Protein AF-A0AAV0BBJ4-F1 (afdb_monomer_lite)

Structure (mmCIF, N/CA/C/O backbone):
data_AF-A0AAV0BBJ4-F1
#
_entry.id   AF-A0AAV0BBJ4-F1
#
loop_
_atom_site.group_PDB
_atom_site.id
_atom_site.type_symbol
_atom_site.label_atom_id
_atom_site.label_alt_id
_atom_site.label_comp_id
_atom_site.label_asym_id
_atom_site.label_entity_id
_atom_site.label_seq_id
_atom_site.pdbx_PDB_ins_code
_atom_site.Cartn_x
_atom_site.Cartn_y
_atom_site.Cartn_z
_atom_site.occupancy
_atom_site.B_iso_or_equiv
_atom_site.auth_seq_id
_atom_site.auth_comp_id
_atom_site.auth_asym_id
_atom_site.auth_atom_id
_atom_site.pdbx_PDB_model_num
ATOM 1 N N . MET A 1 1 ? -13.748 -13.915 21.559 1.00 58.22 1 MET A N 1
ATOM 2 C CA . MET A 1 1 ? -13.669 -14.132 20.096 1.00 58.22 1 MET A CA 1
ATOM 3 C C . MET A 1 1 ? -12.882 -13.024 19.390 1.00 58.22 1 MET A C 1
ATOM 5 O O . MET A 1 1 ? -11.858 -13.339 18.807 1.00 58.22 1 MET A O 1
ATOM 9 N N . LEU A 1 2 ? -13.255 -11.740 19.508 1.00 66.06 2 LEU A N 1
ATOM 10 C CA . LEU A 1 2 ? -12.544 -10.621 18.847 1.00 66.06 2 LEU A CA 1
ATOM 11 C C . LEU A 1 2 ? -11.055 -10.482 19.233 1.00 66.06 2 LEU A C 1
ATOM 13 O O . LEU A 1 2 ? -10.225 -10.215 18.375 1.00 66.06 2 LEU A O 1
ATOM 17 N N . MET A 1 3 ? -10.696 -10.745 20.494 1.00 72.69 3 MET A N 1
ATOM 18 C CA . MET A 1 3 ? -9.295 -10.737 20.951 1.00 72.69 3 MET A CA 1
ATOM 19 C C . MET A 1 3 ? -8.444 -11.865 20.338 1.00 72.69 3 MET A C 1
ATOM 21 O O . MET A 1 3 ? -7.264 -11.678 20.062 1.00 72.69 3 MET A O 1
ATOM 25 N N . ALA A 1 4 ? -9.046 -13.030 20.083 1.00 69.38 4 ALA A N 1
ATOM 26 C CA . ALA A 1 4 ? -8.366 -14.121 19.385 1.00 69.38 4 ALA A CA 1
ATOM 27 C C . ALA A 1 4 ? -8.152 -13.770 17.904 1.00 69.38 4 ALA A C 1
ATOM 29 O O . ALA A 1 4 ? -7.104 -14.070 17.345 1.00 69.38 4 ALA A O 1
ATOM 30 N N . ILE A 1 5 ? -9.110 -13.062 17.293 1.00 71.94 5 ILE A N 1
ATOM 31 C CA . ILE A 1 5 ? -8.998 -12.558 15.918 1.00 71.94 5 ILE A CA 1
ATOM 32 C C . ILE A 1 5 ? -7.850 -11.544 15.805 1.00 71.94 5 ILE A C 1
ATOM 34 O O . ILE A 1 5 ? -7.037 -11.663 14.896 1.00 71.94 5 ILE A O 1
ATOM 38 N N . SER A 1 6 ? -7.710 -10.595 16.740 1.00 73.44 6 SER A N 1
ATOM 39 C CA . SER A 1 6 ? -6.591 -9.637 16.704 1.00 73.44 6 SER A CA 1
ATOM 40 C C . SER A 1 6 ? -5.228 -10.307 16.902 1.00 73.44 6 SER A C 1
ATOM 42 O O . SER A 1 6 ? -4.265 -9.944 16.231 1.00 73.44 6 SER A O 1
ATOM 44 N N . GLN A 1 7 ? -5.139 -11.309 17.784 1.00 78.00 7 GLN A N 1
ATOM 45 C CA . GLN A 1 7 ? -3.912 -12.093 17.974 1.00 78.00 7 GLN A CA 1
ATOM 46 C C . GLN A 1 7 ? -3.559 -12.917 16.731 1.00 78.00 7 GLN A C 1
ATOM 48 O O . GLN A 1 7 ? -2.397 -12.956 16.331 1.00 78.00 7 GLN A O 1
ATOM 53 N N . PHE A 1 8 ? -4.556 -13.526 16.086 1.00 78.00 8 PHE A N 1
ATOM 54 C CA . PHE A 1 8 ? -4.375 -14.257 14.834 1.00 78.00 8 PHE A CA 1
ATOM 55 C C . PHE A 1 8 ? -3.877 -13.345 13.704 1.00 78.00 8 PHE A C 1
ATOM 57 O O . PHE A 1 8 ? -2.917 -13.688 13.014 1.00 78.00 8 PHE A O 1
ATOM 64 N N . LEU A 1 9 ? -4.480 -12.162 13.547 1.00 77.12 9 LEU A N 1
ATOM 65 C CA . LEU A 1 9 ? -4.071 -11.172 12.546 1.00 77.12 9 LEU A CA 1
ATOM 66 C C . LEU A 1 9 ? -2.628 -10.697 12.780 1.00 77.12 9 LEU A C 1
ATOM 68 O O . LEU A 1 9 ? -1.826 -10.697 11.848 1.00 77.12 9 LEU A O 1
ATOM 72 N N . GLY A 1 10 ? -2.263 -10.381 14.027 1.00 74.88 10 GLY A N 1
ATOM 73 C CA . GLY A 1 10 ? -0.892 -9.986 14.374 1.00 74.88 10 GLY A CA 1
ATOM 74 C C . GLY A 1 10 ? 0.138 -11.105 14.162 1.00 74.88 10 GLY A C 1
ATOM 75 O O . GLY A 1 10 ? 1.232 -10.864 13.648 1.00 74.88 10 GLY A O 1
ATOM 76 N N . SER A 1 11 ? -0.216 -12.352 14.488 1.00 79.06 11 SER A N 1
ATOM 77 C CA . SER A 1 11 ? 0.644 -13.514 14.230 1.00 79.06 11 SER A CA 1
ATOM 78 C C . SER A 1 11 ? 0.850 -13.743 12.730 1.00 79.06 11 SER A C 1
ATOM 80 O O . SER A 1 11 ? 1.977 -13.965 12.286 1.00 79.06 11 SER A O 1
ATOM 82 N N . THR A 1 12 ? -0.217 -13.603 11.943 1.00 78.31 12 THR A N 1
ATOM 83 C CA . THR A 1 12 ? -0.177 -13.720 10.481 1.00 78.31 12 THR A CA 1
ATOM 84 C C . THR A 1 12 ? 0.704 -12.632 9.857 1.00 78.31 12 THR A C 1
ATOM 86 O O . THR A 1 12 ? 1.541 -12.947 9.014 1.00 78.31 12 THR A O 1
ATOM 89 N N . SER A 1 13 ? 0.600 -11.379 10.323 1.00 77.56 13 SER A N 1
ATOM 90 C CA . SER A 1 13 ? 1.506 -10.287 9.920 1.00 77.56 13 SER A CA 1
ATOM 91 C C . SER A 1 13 ? 2.980 -10.655 10.155 1.00 77.56 13 SER A C 1
ATOM 93 O O . SER A 1 13 ? 3.812 -10.588 9.248 1.00 77.56 13 SER A O 1
ATOM 95 N N . THR A 1 14 ? 3.290 -11.154 11.355 1.00 79.44 14 THR A N 1
ATOM 96 C CA . THR A 1 14 ? 4.657 -11.534 11.744 1.00 79.44 14 THR A CA 1
ATOM 97 C C . THR A 1 14 ? 5.218 -12.657 10.860 1.00 79.44 14 THR A C 1
ATOM 99 O O . THR A 1 14 ? 6.387 -12.623 10.473 1.00 79.44 14 THR A O 1
ATOM 102 N N . LEU A 1 15 ? 4.387 -13.639 10.492 1.00 80.62 15 LEU A N 1
ATOM 103 C CA . LEU A 1 15 ? 4.768 -14.715 9.570 1.00 80.62 15 LEU A CA 1
ATOM 104 C C . LEU A 1 15 ? 5.112 -14.178 8.173 1.00 80.62 15 LEU A C 1
ATOM 106 O O . LEU A 1 15 ? 6.138 -14.567 7.609 1.00 80.62 15 LEU A O 1
ATOM 110 N N . PHE A 1 16 ? 4.308 -13.254 7.634 1.00 78.38 16 PHE A N 1
ATOM 111 C CA . PHE A 1 16 ? 4.596 -12.610 6.347 1.00 78.38 16 PHE A CA 1
ATOM 112 C C . PHE A 1 16 ? 5.896 -11.805 6.380 1.00 78.38 16 PHE A C 1
ATOM 114 O O . PHE A 1 16 ? 6.693 -11.888 5.441 1.00 78.38 16 PHE A O 1
ATOM 121 N N . TYR A 1 17 ? 6.150 -11.082 7.471 1.00 76.88 17 TYR A N 1
ATOM 122 C CA . TYR A 1 17 ? 7.395 -10.344 7.665 1.00 76.88 17 TYR A CA 1
ATOM 123 C C . TYR A 1 17 ? 8.626 -11.263 7.632 1.00 76.88 17 TYR A C 1
ATOM 125 O O . TYR A 1 17 ? 9.578 -11.005 6.890 1.00 76.88 17 TYR A O 1
ATOM 133 N N . ILE A 1 18 ? 8.599 -12.367 8.388 1.00 80.1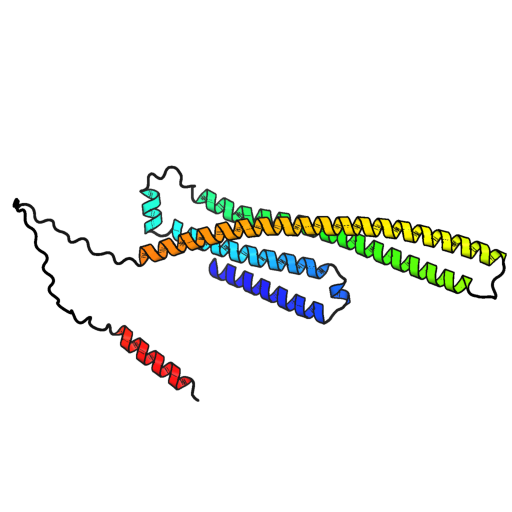9 18 ILE A N 1
ATOM 134 C CA . ILE A 1 18 ? 9.706 -13.335 8.436 1.00 80.19 18 ILE A CA 1
ATOM 135 C C . ILE A 1 18 ? 9.941 -13.953 7.055 1.00 80.19 18 ILE A C 1
ATOM 137 O O . ILE A 1 18 ? 11.084 -14.027 6.596 1.00 80.19 18 ILE A O 1
ATOM 141 N N . TRP A 1 19 ? 8.868 -14.352 6.370 1.00 80.12 19 TRP A N 1
ATOM 142 C CA . TRP A 1 19 ? 8.950 -14.943 5.036 1.00 80.12 19 TRP A CA 1
ATOM 143 C C . TRP A 1 19 ? 9.570 -13.975 4.016 1.00 80.12 19 TRP A C 1
ATOM 145 O O . TRP A 1 19 ? 10.460 -14.356 3.253 1.00 80.12 19 TRP A O 1
ATOM 155 N N . MET A 1 20 ? 9.180 -12.696 4.047 1.00 76.94 20 MET A N 1
ATOM 156 C CA . MET A 1 20 ? 9.792 -11.668 3.203 1.00 76.94 20 MET A CA 1
ATOM 157 C C . MET A 1 20 ? 11.270 -11.448 3.511 1.00 76.94 20 MET A C 1
ATOM 159 O O . MET A 1 20 ? 12.074 -11.338 2.585 1.00 76.94 20 MET A O 1
ATOM 163 N N . LEU A 1 21 ? 11.640 -11.369 4.792 1.00 77.94 21 LEU A N 1
ATOM 164 C CA . LEU A 1 21 ? 13.026 -11.147 5.196 1.00 77.94 21 LEU A CA 1
ATOM 165 C C . LEU A 1 21 ? 13.926 -12.303 4.741 1.00 77.94 21 LEU A C 1
ATOM 167 O O . LEU A 1 21 ? 15.050 -12.070 4.293 1.00 77.94 21 LEU A O 1
ATOM 171 N N . HIS A 1 22 ? 13.417 -13.534 4.821 1.00 79.69 22 HIS A N 1
ATOM 172 C CA . HIS A 1 22 ? 14.112 -14.726 4.354 1.00 79.69 22 HIS A CA 1
ATOM 173 C C . HIS A 1 22 ? 14.332 -14.693 2.834 1.00 79.69 22 HIS A C 1
ATOM 175 O O . HIS A 1 22 ? 15.476 -14.754 2.388 1.00 79.69 22 HIS A O 1
ATOM 181 N N . ASN A 1 23 ? 13.271 -14.487 2.047 1.00 72.81 23 ASN A N 1
ATOM 182 C CA . ASN A 1 23 ? 13.359 -14.480 0.580 1.00 72.81 23 ASN A CA 1
ATOM 183 C C . ASN A 1 23 ? 14.127 -13.281 0.015 1.00 72.81 23 ASN A C 1
ATOM 185 O O . ASN A 1 23 ? 14.823 -13.396 -0.988 1.00 72.81 23 ASN A O 1
ATOM 189 N N . SER A 1 24 ? 14.061 -12.128 0.683 1.00 69.44 24 SER A N 1
ATOM 190 C CA . SER A 1 24 ? 14.881 -10.968 0.329 1.00 69.44 24 SER A CA 1
ATOM 191 C C . SER A 1 24 ? 16.375 -11.253 0.507 1.00 69.44 24 SER A C 1
ATOM 193 O O . SER A 1 24 ? 17.204 -10.690 -0.204 1.00 69.44 24 SER A O 1
ATOM 195 N N . ARG A 1 25 ? 16.771 -12.118 1.445 1.00 66.06 25 ARG A N 1
ATOM 196 C CA . ARG A 1 25 ? 18.186 -12.459 1.658 1.00 66.06 25 ARG A CA 1
ATOM 197 C C . ARG A 1 25 ? 18.705 -13.520 0.691 1.00 66.06 25 ARG A C 1
ATOM 199 O O . ARG A 1 25 ? 19.886 -13.462 0.368 1.00 66.06 25 ARG A O 1
ATOM 206 N N . SER A 1 26 ? 17.862 -14.450 0.252 1.00 64.38 26 SER A N 1
ATOM 207 C CA . SER A 1 26 ? 18.281 -15.600 -0.556 1.00 64.38 26 SER A CA 1
ATOM 208 C C . SER A 1 26 ? 18.258 -15.362 -2.068 1.00 64.38 26 SER A C 1
ATOM 210 O O . SER A 1 26 ? 19.026 -16.013 -2.769 1.00 64.38 26 SER A O 1
ATOM 212 N N . ASP A 1 27 ? 17.429 -14.443 -2.576 1.00 65.25 27 ASP A N 1
ATOM 213 C CA . ASP A 1 27 ? 17.178 -14.326 -4.017 1.00 65.25 27 ASP A CA 1
ATOM 214 C C . ASP A 1 27 ? 17.254 -12.867 -4.525 1.00 65.25 27 ASP A C 1
ATOM 216 O O . ASP A 1 27 ? 16.473 -11.986 -4.145 1.00 65.25 27 ASP A O 1
ATOM 220 N N . THR A 1 28 ? 18.220 -12.594 -5.408 1.00 58.75 28 THR A N 1
ATOM 221 C CA . THR A 1 28 ? 18.400 -11.297 -6.083 1.00 58.75 28 THR A CA 1
ATOM 222 C C . THR A 1 28 ? 17.297 -11.013 -7.102 1.00 58.75 28 THR A C 1
ATOM 224 O O . THR A 1 28 ? 16.928 -9.853 -7.297 1.00 58.75 28 THR A O 1
ATOM 227 N N . GLU A 1 29 ? 16.705 -12.048 -7.698 1.00 58.12 29 GLU A N 1
ATOM 228 C CA . GLU A 1 29 ? 15.568 -11.937 -8.609 1.00 58.12 29 GLU A CA 1
ATOM 229 C C . GLU A 1 29 ? 14.280 -11.572 -7.850 1.00 58.12 29 GLU A C 1
ATOM 231 O O . GLU A 1 29 ? 13.447 -10.808 -8.349 1.00 58.12 29 GLU A O 1
ATOM 236 N N . TYR A 1 30 ? 14.133 -12.058 -6.612 1.00 59.53 30 TYR A N 1
ATOM 237 C CA . TYR A 1 30 ? 13.019 -11.712 -5.725 1.00 59.53 30 TYR A CA 1
ATOM 238 C C . TYR A 1 30 ? 13.029 -10.228 -5.326 1.00 59.53 30 TYR A C 1
ATOM 240 O O . TYR A 1 30 ? 11.966 -9.609 -5.261 1.00 59.53 30 TYR A O 1
ATOM 248 N N . ARG A 1 31 ? 14.215 -9.629 -5.128 1.00 58.72 31 ARG A N 1
ATOM 249 C CA . ARG A 1 31 ? 14.363 -8.179 -4.875 1.00 58.72 31 ARG A CA 1
ATOM 250 C C . ARG A 1 31 ? 14.001 -7.317 -6.078 1.00 58.72 31 ARG A C 1
ATOM 252 O O . ARG A 1 31 ? 13.505 -6.209 -5.899 1.00 58.72 31 ARG A O 1
ATOM 259 N N . ALA A 1 32 ? 14.281 -7.807 -7.284 1.00 54.81 32 ALA A N 1
ATOM 260 C CA . ALA A 1 32 ? 14.030 -7.075 -8.521 1.00 54.81 32 ALA A CA 1
ATOM 261 C C . ALA A 1 32 ? 12.553 -7.130 -8.957 1.00 54.81 32 ALA A C 1
ATOM 263 O O . ALA A 1 32 ? 12.077 -6.238 -9.659 1.00 54.81 32 ALA A O 1
ATOM 264 N N . LYS A 1 33 ? 11.811 -8.166 -8.547 1.00 61.97 33 LYS A N 1
ATOM 265 C CA . LYS A 1 33 ? 10.391 -8.339 -8.889 1.00 61.97 33 LYS A CA 1
ATOM 266 C C . LYS A 1 33 ? 9.501 -7.535 -7.935 1.00 61.97 33 LYS A C 1
ATOM 268 O O . LYS A 1 33 ? 9.798 -7.378 -6.763 1.00 61.97 33 LYS A O 1
ATOM 273 N N . SER A 1 34 ? 8.343 -7.084 -8.414 1.00 61.00 34 SER A N 1
ATOM 274 C CA . SER A 1 34 ? 7.357 -6.279 -7.664 1.00 61.00 34 SER A CA 1
ATOM 275 C C . SER A 1 34 ? 6.605 -7.029 -6.544 1.00 61.00 34 SER A C 1
ATOM 277 O O . SER A 1 34 ? 5.758 -6.451 -5.861 1.00 61.00 34 SER A O 1
ATOM 279 N N . LYS A 1 35 ? 6.923 -8.311 -6.326 1.00 68.19 35 LYS A N 1
ATOM 280 C CA . LYS A 1 35 ? 6.292 -9.199 -5.336 1.00 68.19 35 LYS A CA 1
ATOM 281 C C . LYS A 1 35 ? 6.422 -8.730 -3.873 1.00 68.19 35 LYS A C 1
ATOM 283 O O . LYS A 1 35 ? 5.420 -8.825 -3.170 1.00 68.19 35 LYS A O 1
ATOM 288 N N . PRO A 1 36 ? 7.561 -8.182 -3.393 1.00 72.06 36 PRO A N 1
ATOM 289 C CA . PRO A 1 36 ? 7.713 -7.756 -1.999 1.00 72.06 36 PRO A CA 1
ATOM 290 C C . PRO A 1 36 ? 6.710 -6.671 -1.600 1.00 72.06 36 PRO A C 1
ATOM 292 O O . PRO A 1 36 ? 6.196 -6.684 -0.489 1.00 72.06 36 PRO A O 1
ATOM 295 N N . ILE A 1 37 ? 6.380 -5.761 -2.523 1.00 75.62 37 ILE A N 1
ATOM 296 C CA . ILE A 1 37 ? 5.469 -4.637 -2.262 1.00 75.62 37 ILE A CA 1
ATOM 297 C C . ILE A 1 37 ? 4.062 -5.144 -1.909 1.00 75.62 37 ILE A C 1
ATOM 299 O O . ILE A 1 37 ? 3.419 -4.594 -1.020 1.00 75.62 37 ILE A O 1
ATOM 303 N N . MET A 1 38 ? 3.603 -6.219 -2.557 1.00 78.06 38 MET A N 1
ATOM 304 C CA . MET A 1 38 ? 2.300 -6.825 -2.269 1.00 78.06 38 MET A CA 1
ATOM 305 C C . MET A 1 38 ? 2.245 -7.423 -0.858 1.00 78.06 38 MET A C 1
ATOM 307 O O . MET A 1 38 ? 1.263 -7.236 -0.148 1.00 78.06 38 MET A O 1
ATOM 311 N N . PHE A 1 39 ? 3.305 -8.112 -0.435 1.00 78.94 39 PHE A N 1
ATOM 312 C CA . PHE A 1 39 ? 3.368 -8.699 0.903 1.00 78.94 39 PHE A CA 1
ATOM 313 C C . PHE A 1 39 ? 3.491 -7.640 2.002 1.00 78.94 39 PHE A C 1
ATOM 315 O O . PHE A 1 39 ? 2.894 -7.807 3.060 1.00 78.94 39 PHE A O 1
ATOM 322 N N . ILE A 1 40 ? 4.203 -6.536 1.746 1.00 80.81 40 ILE A N 1
ATOM 323 C CA . ILE A 1 40 ? 4.257 -5.393 2.671 1.00 80.81 40 ILE A CA 1
ATOM 324 C C . ILE A 1 40 ? 2.863 -4.775 2.848 1.00 80.81 40 ILE A C 1
ATOM 326 O O . ILE A 1 40 ? 2.454 -4.543 3.981 1.00 80.81 40 ILE A O 1
ATOM 330 N N . SER A 1 41 ? 2.117 -4.548 1.761 1.00 81.69 41 SER A N 1
ATOM 331 C CA . SER A 1 41 ? 0.746 -4.007 1.842 1.00 81.69 41 SER A CA 1
ATOM 332 C C . SER A 1 41 ? -0.182 -4.941 2.634 1.00 81.69 41 SER A C 1
ATOM 334 O O . SER A 1 41 ? -0.816 -4.493 3.586 1.00 81.69 41 SER A O 1
ATOM 336 N N . LEU A 1 42 ? -0.149 -6.253 2.365 1.00 82.25 42 LEU A N 1
ATOM 337 C CA . LEU A 1 42 ? -0.923 -7.240 3.132 1.00 82.25 42 LEU A CA 1
ATOM 338 C C . LEU A 1 42 ? -0.569 -7.251 4.625 1.00 82.25 42 LEU A C 1
ATOM 340 O O . LEU A 1 42 ? -1.451 -7.366 5.474 1.00 82.25 42 LEU A O 1
ATOM 344 N N . MET A 1 43 ? 0.718 -7.136 4.957 1.00 84.69 43 MET A N 1
ATOM 345 C CA . MET A 1 43 ? 1.184 -7.051 6.342 1.00 84.69 43 MET A CA 1
ATOM 346 C C . MET A 1 43 ? 0.579 -5.827 7.048 1.00 84.69 43 MET A C 1
ATOM 348 O O . MET A 1 43 ? 0.014 -5.957 8.136 1.00 84.69 43 MET A O 1
ATOM 352 N N . CYS A 1 44 ? 0.631 -4.658 6.400 1.00 83.69 44 CYS A N 1
ATOM 353 C CA . CYS A 1 44 ? 0.041 -3.425 6.919 1.00 83.69 44 CYS A CA 1
ATOM 354 C C . CYS A 1 44 ? -1.482 -3.531 7.092 1.00 83.69 44 CYS A C 1
ATOM 356 O O . CYS A 1 44 ? -2.000 -3.094 8.120 1.00 83.69 44 CYS A O 1
ATOM 358 N N . ASP A 1 45 ? -2.191 -4.151 6.145 1.00 85.44 45 ASP A N 1
ATOM 359 C CA . ASP A 1 45 ? -3.636 -4.389 6.241 1.00 85.44 45 ASP A CA 1
ATOM 360 C C . ASP A 1 45 ? -3.999 -5.259 7.450 1.00 85.44 45 ASP A C 1
ATOM 362 O O . ASP A 1 45 ? -4.940 -4.949 8.187 1.00 85.44 45 ASP A O 1
ATOM 366 N N . PHE A 1 46 ? -3.244 -6.336 7.695 1.00 84.88 46 PHE A N 1
ATOM 367 C CA . PHE A 1 46 ? -3.487 -7.212 8.842 1.00 84.88 46 PHE A CA 1
ATOM 368 C C . PHE A 1 46 ? -3.230 -6.515 10.178 1.00 84.88 46 PHE A C 1
ATOM 370 O O . PHE A 1 46 ? -4.024 -6.672 11.109 1.00 84.88 46 PHE A O 1
ATOM 377 N N . GLU A 1 47 ? -2.162 -5.724 10.283 1.00 84.19 47 GLU A N 1
ATOM 378 C CA . GLU A 1 47 ? -1.884 -4.935 11.487 1.00 84.19 47 GLU A CA 1
ATOM 379 C C . GLU A 1 47 ? -2.959 -3.879 11.728 1.00 84.19 47 GLU A C 1
ATOM 381 O O . GLU A 1 47 ? -3.493 -3.775 12.835 1.00 84.19 47 GLU A O 1
ATOM 386 N N . PHE A 1 48 ? -3.344 -3.147 10.683 1.00 87.06 48 PHE A N 1
ATOM 387 C CA . PHE A 1 48 ? -4.437 -2.183 10.735 1.00 87.06 48 PHE A CA 1
ATOM 388 C C . PHE A 1 48 ? -5.741 -2.832 11.221 1.00 87.06 48 PHE A C 1
ATOM 390 O O . PHE A 1 48 ? -6.363 -2.332 12.164 1.00 87.06 48 PHE A O 1
ATOM 397 N N . LEU A 1 49 ? -6.127 -3.979 10.652 1.00 86.62 49 LEU A N 1
ATOM 398 C CA . LEU A 1 49 ? -7.308 -4.729 11.080 1.00 86.62 49 LEU A CA 1
ATOM 399 C C . LEU A 1 49 ? -7.209 -5.175 12.542 1.00 86.62 49 LEU A C 1
ATOM 401 O O . LEU A 1 49 ? -8.197 -5.083 13.272 1.00 86.62 49 LEU A O 1
ATOM 405 N N . ALA A 1 50 ? -6.035 -5.622 12.998 1.00 84.81 50 ALA A N 1
ATOM 406 C CA . ALA A 1 50 ? -5.833 -6.016 14.388 1.00 84.81 50 ALA A CA 1
ATOM 407 C C . ALA A 1 50 ? -6.079 -4.837 15.347 1.00 84.81 50 ALA A C 1
ATOM 409 O O . ALA A 1 50 ? -6.833 -4.981 16.316 1.00 84.81 50 ALA A O 1
ATOM 410 N N . TYR A 1 51 ? -5.511 -3.660 15.057 1.00 84.56 51 TYR A N 1
ATOM 411 C CA . TYR A 1 51 ? -5.741 -2.445 15.847 1.00 84.56 51 TYR A CA 1
ATOM 412 C C . TYR A 1 51 ? -7.203 -2.004 15.821 1.00 84.56 51 TYR A C 1
ATOM 414 O O . TYR A 1 51 ? -7.768 -1.655 16.862 1.00 84.56 51 TYR A O 1
ATOM 422 N N . TRP A 1 52 ? -7.838 -2.073 14.654 1.00 88.69 52 TRP A N 1
ATOM 423 C CA . TRP A 1 52 ? -9.230 -1.682 14.484 1.00 88.69 52 TRP A CA 1
ATOM 424 C C . TRP A 1 52 ? -10.195 -2.592 15.260 1.00 88.69 52 TRP A C 1
ATOM 426 O O . TRP A 1 52 ? -11.085 -2.109 15.964 1.00 88.69 52 TRP A O 1
ATOM 436 N N . VAL A 1 53 ? -9.978 -3.912 15.219 1.00 86.12 53 VAL A N 1
ATOM 437 C CA . VAL A 1 53 ? -10.749 -4.899 15.997 1.00 86.12 53 VAL A CA 1
ATOM 438 C C . VAL A 1 53 ? -10.572 -4.682 17.503 1.00 86.12 53 VAL A C 1
ATOM 440 O O . VAL A 1 53 ? -11.547 -4.763 18.255 1.00 86.12 53 VAL A O 1
ATOM 443 N N . MET A 1 54 ? -9.357 -4.363 17.965 1.00 83.88 54 MET A N 1
ATOM 444 C CA . MET A 1 54 ? -9.106 -4.050 19.378 1.00 83.88 54 MET A CA 1
ATOM 445 C C . MET A 1 54 ? -9.797 -2.754 19.827 1.00 83.88 54 MET A C 1
ATOM 447 O O . MET A 1 54 ? -10.386 -2.724 20.915 1.00 83.88 54 MET A O 1
ATOM 451 N N . ALA A 1 55 ? -9.771 -1.704 18.996 1.00 86.44 55 ALA A N 1
ATOM 452 C CA . ALA A 1 55 ? -10.507 -0.465 19.250 1.00 86.44 55 ALA A CA 1
ATOM 453 C C . ALA A 1 55 ? -12.007 -0.751 19.387 1.00 86.44 55 ALA A C 1
ATOM 455 O O . ALA A 1 55 ? -12.631 -0.370 20.382 1.00 86.44 55 ALA A O 1
ATOM 456 N N . TRP A 1 56 ? -12.562 -1.505 18.434 1.00 85.75 56 TRP A N 1
ATOM 457 C CA . TRP A 1 56 ? -13.971 -1.874 18.438 1.00 85.75 56 TRP A CA 1
ATOM 458 C C . TRP A 1 56 ? -14.367 -2.639 19.698 1.00 85.75 56 TRP A C 1
ATOM 460 O O . TRP A 1 56 ? -15.331 -2.280 20.367 1.00 85.75 56 TRP A O 1
ATOM 470 N N . ASN A 1 57 ? -13.590 -3.659 20.068 1.00 83.62 57 ASN A N 1
ATOM 471 C CA . ASN A 1 57 ? -13.866 -4.475 21.245 1.00 83.62 57 ASN A CA 1
ATOM 472 C C . ASN A 1 57 ? -13.858 -3.646 22.544 1.00 83.62 57 ASN A C 1
ATOM 474 O O . ASN A 1 57 ? -14.710 -3.835 23.415 1.00 83.62 57 ASN A O 1
ATOM 478 N N . SER A 1 58 ? -12.928 -2.694 22.658 1.00 83.69 58 SER A N 1
ATOM 479 C CA . SER A 1 58 ? -12.829 -1.788 23.811 1.00 83.69 58 SER A CA 1
ATOM 480 C C . SER A 1 58 ? -14.068 -0.892 23.932 1.00 83.69 58 SER A C 1
ATOM 482 O O . SER A 1 58 ? -14.634 -0.741 25.018 1.00 83.69 58 SER A O 1
ATOM 484 N N . LEU A 1 59 ? -14.537 -0.346 22.805 1.00 82.19 59 LEU A N 1
ATOM 485 C CA . LEU A 1 59 ? -15.737 0.487 22.755 1.00 82.19 59 LEU A CA 1
ATOM 486 C C . LEU A 1 59 ? -17.014 -0.328 23.009 1.00 82.19 59 LEU A C 1
ATOM 488 O O . LEU A 1 59 ? -17.855 0.079 23.813 1.00 82.19 59 LEU A O 1
ATOM 492 N N . TYR A 1 60 ? -17.131 -1.496 22.376 1.00 82.44 60 TYR A N 1
ATOM 493 C CA . TYR A 1 60 ? -18.247 -2.426 22.543 1.00 82.44 60 TYR A CA 1
ATOM 494 C C . TYR A 1 60 ? -18.405 -2.842 24.010 1.00 82.44 60 TYR A C 1
ATOM 496 O O . TYR A 1 60 ? -19.500 -2.767 24.566 1.00 82.44 60 TYR A O 1
ATOM 504 N N . THR A 1 61 ? -17.301 -3.183 24.679 1.00 80.38 61 THR A N 1
ATOM 505 C CA . THR A 1 61 ? -17.313 -3.568 26.099 1.00 80.38 61 THR A CA 1
ATOM 506 C C . THR A 1 61 ? -17.878 -2.460 26.985 1.00 80.38 61 THR A C 1
ATOM 508 O O . THR A 1 61 ? -18.640 -2.734 27.910 1.00 80.38 61 THR A O 1
ATOM 511 N N . LYS A 1 62 ? -17.573 -1.191 26.692 1.00 75.50 62 LYS A N 1
ATOM 512 C CA . LYS A 1 62 ? -18.163 -0.072 27.431 1.00 75.50 62 LYS A CA 1
ATOM 513 C C . LYS A 1 62 ? -19.647 0.096 27.125 1.00 75.50 62 LYS A C 1
ATOM 515 O O . LYS A 1 62 ? -20.429 0.184 28.070 1.00 75.50 62 LYS A O 1
ATOM 520 N N . LEU A 1 63 ? -20.026 0.135 25.845 1.00 74.44 63 LEU A N 1
ATOM 521 C CA . LEU A 1 63 ? -21.412 0.351 25.409 1.00 74.44 63 LEU A CA 1
ATOM 522 C C . LEU A 1 63 ? -22.373 -0.688 26.001 1.00 74.44 63 LEU A C 1
ATOM 524 O O . LEU A 1 63 ? -23.475 -0.327 26.406 1.00 74.44 63 LEU A O 1
ATOM 528 N N . TYR A 1 64 ? -21.931 -1.942 26.106 1.00 73.12 64 TYR A N 1
ATOM 529 C CA . TYR A 1 64 ? -22.744 -3.058 26.596 1.00 73.12 64 TYR A CA 1
ATOM 530 C C . TYR A 1 64 ? -22.429 -3.483 28.038 1.00 73.12 64 TYR A C 1
ATOM 532 O O . TYR A 1 64 ? -22.985 -4.464 28.528 1.00 73.12 64 TYR A O 1
ATOM 540 N N . SER A 1 65 ? -21.581 -2.746 28.763 1.00 72.56 65 SER A N 1
ATOM 541 C CA . SER A 1 65 ? -21.429 -2.961 30.207 1.00 72.56 65 SER A CA 1
ATOM 542 C C . SER A 1 65 ? -22.736 -2.594 30.921 1.00 72.56 65 SER A C 1
ATOM 544 O O . SER A 1 65 ? -23.265 -1.500 30.725 1.00 72.56 65 SER A O 1
ATOM 546 N N . GLY A 1 66 ? -23.267 -3.491 31.762 1.00 57.75 66 GLY A N 1
ATOM 547 C CA . GLY A 1 66 ? -24.608 -3.344 32.353 1.00 57.75 66 GLY A CA 1
ATOM 548 C C . GLY A 1 66 ? -24.853 -2.006 33.069 1.00 57.75 66 GLY A C 1
ATOM 549 O O . GLY A 1 66 ? -25.941 -1.446 32.966 1.00 57.75 66 GLY A O 1
ATOM 550 N N . ALA A 1 67 ? -23.829 -1.432 33.710 1.00 60.34 67 ALA A N 1
ATOM 551 C CA . ALA A 1 67 ? -23.912 -0.116 34.350 1.00 60.34 67 ALA A CA 1
ATOM 552 C C . ALA A 1 67 ? -23.947 1.054 33.343 1.00 60.34 67 ALA A C 1
ATOM 554 O O . ALA A 1 67 ? -24.703 2.010 33.530 1.00 60.34 67 ALA A O 1
ATOM 555 N N . SER A 1 68 ? -23.169 0.986 32.257 1.00 59.62 68 SER A N 1
ATOM 556 C CA . SER A 1 68 ? -2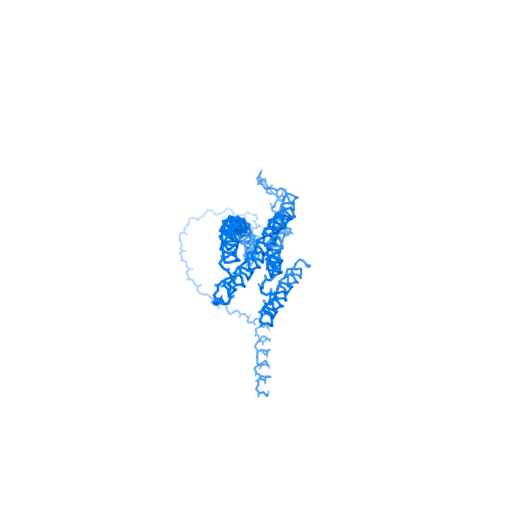3.137 2.038 31.230 1.00 59.62 68 SER A CA 1
ATOM 557 C C . SER A 1 68 ? -24.342 1.970 30.299 1.00 59.62 68 SER A C 1
ATOM 559 O O . SER A 1 68 ? -24.834 3.015 29.890 1.00 59.62 68 SER A O 1
ATOM 561 N N . TYR A 1 69 ? -24.848 0.770 30.003 1.00 58.44 69 TYR A N 1
ATOM 562 C CA . TYR A 1 69 ? -26.050 0.564 29.195 1.00 58.44 69 TYR A CA 1
ATOM 563 C C . TYR A 1 69 ? -27.309 1.048 29.931 1.00 58.44 69 TYR A C 1
ATOM 565 O O . TYR A 1 69 ? -28.118 1.777 29.360 1.00 58.44 69 TYR A O 1
ATOM 573 N N . ALA A 1 70 ? -27.422 0.758 31.235 1.00 55.47 70 ALA A N 1
ATOM 574 C CA . ALA A 1 70 ? -28.480 1.312 32.082 1.00 55.47 70 ALA A CA 1
ATOM 575 C C . ALA A 1 70 ? -28.393 2.846 32.187 1.00 55.47 70 ALA A C 1
ATOM 577 O O . ALA A 1 70 ? -29.409 3.529 32.089 1.00 55.47 70 ALA A O 1
ATOM 578 N N . THR A 1 71 ? -27.180 3.401 32.306 1.00 59.22 71 THR A N 1
ATOM 579 C CA . THR A 1 71 ? -26.961 4.859 32.311 1.00 59.22 71 THR A CA 1
ATOM 580 C C . THR A 1 71 ? -27.251 5.488 30.944 1.00 59.22 71 THR A C 1
ATOM 582 O O . THR A 1 71 ? -27.760 6.600 30.884 1.00 59.22 71 THR A O 1
ATOM 585 N N . TYR A 1 72 ? -26.961 4.803 29.834 1.00 58.88 72 TYR A N 1
ATOM 586 C CA . TYR A 1 72 ? -27.294 5.251 28.478 1.00 58.88 72 TYR A CA 1
ATOM 587 C C . TYR A 1 72 ? -28.812 5.309 28.272 1.00 58.88 72 TYR A C 1
ATOM 589 O O . TYR A 1 72 ? -29.317 6.306 27.767 1.00 58.88 72 TYR A O 1
ATOM 597 N N . LEU A 1 73 ? -29.540 4.285 28.729 1.00 58.19 73 LEU A N 1
ATOM 598 C CA . LEU A 1 73 ? -31.003 4.238 28.681 1.00 58.19 73 LEU A CA 1
ATOM 599 C C . LEU A 1 73 ? -31.665 5.255 29.625 1.00 58.19 73 LEU A C 1
ATOM 601 O O . LEU A 1 73 ? -32.706 5.810 29.283 1.00 58.19 73 LEU A O 1
ATOM 605 N N . SER A 1 74 ? -31.076 5.526 30.797 1.00 54.44 74 SER A N 1
ATOM 606 C CA . SER A 1 74 ? -31.618 6.502 31.757 1.00 54.44 74 SER A CA 1
ATOM 607 C C . SER A 1 74 ? -31.227 7.949 31.438 1.00 54.44 74 SER A C 1
ATOM 609 O O . SER A 1 74 ? -31.873 8.893 31.898 1.00 54.44 74 SER A O 1
ATOM 611 N N . SER A 1 75 ? -30.146 8.157 30.684 1.00 51.06 75 SER A N 1
ATOM 612 C CA . SER A 1 75 ? -29.645 9.482 30.350 1.00 51.06 75 SER A CA 1
ATOM 613 C C . SER A 1 75 ? -30.395 10.041 29.145 1.00 51.06 75 SER A C 1
ATOM 615 O O . SER A 1 75 ? -30.231 9.580 28.021 1.00 51.06 75 SER A O 1
ATOM 617 N N . LYS A 1 76 ? -31.131 11.141 29.350 1.00 49.06 76 LYS A N 1
ATOM 618 C CA . LYS A 1 76 ? -31.622 12.043 28.287 1.00 49.06 76 LYS A CA 1
ATOM 619 C C . LYS A 1 76 ? -30.471 12.751 27.531 1.00 49.06 76 LYS A C 1
ATOM 621 O O . LYS A 1 76 ? -30.576 13.933 27.203 1.00 49.06 76 LYS A O 1
ATOM 626 N N . ARG A 1 77 ? -29.336 12.091 27.274 1.00 52.19 77 ARG A N 1
ATOM 627 C CA . ARG A 1 77 ? -28.260 12.633 26.432 1.00 52.19 77 ARG A CA 1
ATOM 628 C C . ARG A 1 77 ? -28.733 12.613 24.981 1.00 52.19 77 ARG A C 1
ATOM 630 O O . ARG A 1 77 ? -28.547 11.638 24.266 1.00 52.19 77 ARG A O 1
ATOM 637 N N . LYS A 1 78 ? -29.308 13.736 24.549 1.00 49.59 78 LYS A N 1
ATOM 638 C CA . LYS A 1 78 ? -29.824 13.992 23.191 1.00 49.59 78 LYS A CA 1
ATOM 639 C C . LYS A 1 78 ? -28.790 13.849 22.051 1.00 49.59 78 LYS A C 1
ATOM 641 O O . LYS A 1 78 ? -29.175 13.974 20.898 1.00 49.59 78 LYS A O 1
ATOM 646 N N . CYS A 1 79 ? -27.513 13.584 22.346 1.00 47.31 79 CYS A N 1
ATOM 647 C CA . CYS A 1 79 ? -26.422 13.545 21.360 1.00 47.31 79 CYS A CA 1
ATOM 648 C C . CYS A 1 79 ? -25.628 12.227 21.335 1.00 47.31 79 CYS A C 1
ATOM 650 O O . CYS A 1 79 ? -24.499 12.212 20.850 1.00 47.31 79 CYS A O 1
ATOM 652 N N . ALA A 1 80 ? -26.149 11.129 21.887 1.00 59.50 80 ALA A N 1
ATOM 653 C CA . ALA A 1 80 ? -25.466 9.845 21.761 1.00 59.50 80 ALA A CA 1
ATOM 654 C C . ALA A 1 80 ? -25.905 9.147 20.462 1.00 59.50 80 ALA A C 1
ATOM 656 O O . ALA A 1 80 ? -27.090 8.882 20.267 1.00 59.50 80 ALA A O 1
ATOM 657 N N . LEU A 1 81 ? -24.954 8.902 19.555 1.00 67.38 81 LEU A N 1
ATOM 658 C CA . LEU A 1 81 ? -25.208 8.174 18.310 1.00 67.38 81 LEU A CA 1
ATOM 659 C C . LEU A 1 81 ? -25.691 6.748 18.628 1.00 67.38 81 LEU A C 1
ATOM 661 O O . LEU A 1 81 ? -25.221 6.147 19.599 1.00 67.38 81 LEU A O 1
ATOM 665 N N . PRO A 1 82 ? -26.610 6.182 17.829 1.00 71.19 82 PRO A N 1
ATOM 666 C CA . PRO A 1 82 ? -27.123 4.848 18.092 1.00 71.19 82 PRO A CA 1
ATOM 667 C C . PRO A 1 82 ? -26.011 3.793 17.926 1.00 71.19 82 PRO A C 1
ATOM 669 O O . PRO A 1 82 ? -25.147 3.942 17.059 1.00 71.19 82 PRO A O 1
ATOM 672 N N . PRO A 1 83 ? -26.032 2.684 18.691 1.00 70.88 83 PRO A N 1
ATOM 673 C CA . PRO A 1 83 ? -25.049 1.599 18.569 1.00 70.88 83 PRO A CA 1
ATOM 674 C C . PRO A 1 83 ? -24.893 1.050 17.141 1.00 70.88 83 PRO A C 1
ATOM 676 O O . PRO A 1 83 ? -23.795 0.675 16.735 1.00 70.88 83 PRO A O 1
ATOM 679 N N . SER A 1 84 ? -25.974 1.060 16.352 1.00 76.44 84 SER A N 1
ATOM 680 C CA . SER A 1 84 ? -25.975 0.669 14.937 1.00 76.44 84 SER A CA 1
ATOM 681 C C . SER A 1 84 ? -25.080 1.554 14.065 1.00 76.44 84 SER A C 1
ATOM 683 O O . SER A 1 84 ? -24.439 1.050 13.146 1.00 76.44 84 SER A O 1
ATOM 685 N N . PHE A 1 85 ? -24.985 2.849 14.372 1.00 79.31 85 PHE A N 1
ATOM 686 C CA . PHE A 1 85 ? -24.118 3.779 13.650 1.00 79.31 85 PHE A CA 1
ATOM 687 C C . PHE A 1 85 ? -22.639 3.471 13.898 1.00 79.31 85 PHE A C 1
ATOM 689 O O . PHE A 1 85 ? -21.845 3.442 12.959 1.00 79.31 85 PHE A O 1
ATOM 696 N N . TYR A 1 86 ? -22.275 3.161 15.146 1.00 80.06 86 TYR A N 1
ATOM 697 C CA . TYR A 1 86 ? -20.915 2.736 15.467 1.00 80.06 86 TYR A CA 1
ATOM 698 C C . TYR A 1 86 ? -20.563 1.416 14.768 1.00 80.06 86 TYR A C 1
ATOM 700 O O . TYR A 1 86 ? -19.521 1.348 14.123 1.00 80.06 86 TYR A O 1
ATOM 708 N N . ASN A 1 87 ? -21.448 0.412 14.790 1.00 84.19 87 ASN A N 1
ATOM 709 C CA . ASN A 1 87 ? -21.233 -0.844 14.054 1.00 84.19 87 ASN A CA 1
ATOM 710 C C . ASN A 1 87 ? -20.959 -0.592 12.562 1.00 84.19 87 ASN A C 1
ATOM 712 O O . ASN A 1 87 ? -20.039 -1.172 11.990 1.00 84.19 87 ASN A O 1
ATOM 716 N N . LEU A 1 88 ? -21.747 0.289 11.941 1.00 87.00 88 LEU A N 1
ATOM 717 C CA . LEU A 1 88 ? -21.632 0.609 10.523 1.00 87.00 88 LEU A CA 1
ATOM 718 C C . LEU A 1 88 ? -20.284 1.263 10.195 1.00 87.00 88 LEU A C 1
ATOM 720 O O . LEU A 1 88 ? -19.632 0.840 9.244 1.00 87.00 88 LEU A O 1
ATOM 724 N N . ILE A 1 89 ? -19.819 2.221 11.005 1.00 86.75 89 ILE A N 1
ATOM 725 C CA . ILE A 1 89 ? -18.486 2.826 10.839 1.00 86.75 89 ILE A CA 1
ATOM 726 C C . ILE A 1 89 ? -17.389 1.774 10.991 1.00 86.75 89 ILE A C 1
ATOM 728 O O . ILE A 1 89 ? -16.488 1.698 10.158 1.00 86.75 89 ILE A O 1
ATOM 732 N N . PHE A 1 90 ? -17.464 0.951 12.038 1.00 85.25 90 PHE A N 1
ATOM 733 C CA . PHE A 1 90 ? -16.418 -0.021 12.337 1.00 85.25 90 PHE A CA 1
ATOM 734 C C . PHE A 1 90 ? -16.331 -1.157 11.308 1.00 85.25 90 PHE A C 1
ATOM 736 O O . PHE A 1 90 ? -15.264 -1.752 11.184 1.00 85.25 90 PHE A O 1
ATOM 743 N N . ILE A 1 91 ? -17.395 -1.424 10.545 1.00 87.38 91 ILE A N 1
ATOM 744 C CA . ILE A 1 91 ? -17.389 -2.387 9.434 1.00 87.38 91 ILE A CA 1
ATOM 745 C C . ILE A 1 91 ? -16.988 -1.716 8.116 1.00 87.38 91 ILE A C 1
ATOM 747 O O . ILE A 1 91 ? -16.127 -2.230 7.405 1.00 87.38 91 ILE A O 1
ATOM 751 N N . LEU A 1 92 ? -17.591 -0.574 7.771 1.00 89.44 92 LEU A N 1
ATOM 752 C CA . LEU A 1 92 ? -17.363 0.063 6.472 1.00 89.44 92 LEU A CA 1
ATOM 753 C C . LEU A 1 92 ? -15.975 0.683 6.354 1.00 89.44 92 LEU A C 1
ATOM 755 O O . LEU A 1 92 ? -15.382 0.609 5.282 1.00 89.44 92 LEU A O 1
ATOM 759 N N . PHE A 1 93 ? -15.448 1.281 7.425 1.00 89.81 93 PHE A N 1
ATOM 760 C CA . PHE A 1 93 ? -14.168 1.982 7.354 1.00 89.81 93 PHE A CA 1
ATOM 761 C C . PHE A 1 93 ? -13.014 1.051 6.935 1.00 89.81 93 PHE A C 1
ATOM 763 O O . PHE A 1 93 ? -12.365 1.364 5.939 1.00 89.81 93 PHE A O 1
ATOM 770 N N . PRO A 1 94 ? -12.804 -0.131 7.556 1.00 89.31 94 PRO A N 1
ATOM 771 C CA . PRO A 1 94 ? -11.776 -1.064 7.098 1.00 89.31 94 PRO A CA 1
ATOM 772 C C . PRO A 1 94 ? -11.979 -1.555 5.667 1.00 89.31 94 PRO A C 1
ATOM 774 O O . PRO A 1 94 ? -11.011 -1.663 4.920 1.00 89.31 94 PRO A O 1
ATOM 777 N N . ILE A 1 95 ? -13.227 -1.822 5.266 1.00 90.44 95 ILE A N 1
ATOM 778 C CA . ILE A 1 95 ? -13.543 -2.279 3.905 1.00 90.44 95 ILE A CA 1
ATOM 779 C C . ILE A 1 95 ? -13.140 -1.214 2.883 1.00 90.44 95 ILE A C 1
ATOM 781 O O . ILE A 1 95 ? -12.516 -1.535 1.870 1.00 90.44 95 ILE A O 1
ATOM 785 N N . ILE A 1 96 ? -13.468 0.053 3.151 1.00 91.50 96 ILE A N 1
ATOM 786 C CA . ILE A 1 96 ? -13.109 1.179 2.285 1.00 91.50 96 ILE A CA 1
ATOM 787 C C . ILE A 1 96 ? -11.587 1.348 2.243 1.00 91.50 96 ILE A C 1
ATOM 789 O O . ILE A 1 96 ? -11.033 1.462 1.150 1.00 91.50 96 ILE A O 1
ATOM 793 N N . SER A 1 97 ? -10.908 1.307 3.393 1.00 89.69 97 SER A N 1
ATOM 794 C CA . SER A 1 97 ? -9.447 1.434 3.475 1.00 89.69 97 SER A CA 1
ATOM 795 C C . SER A 1 97 ? -8.721 0.350 2.674 1.00 89.69 97 SER A C 1
ATOM 797 O O . SER A 1 97 ? -7.895 0.687 1.831 1.00 89.69 97 SER A O 1
ATOM 799 N N . ILE A 1 98 ? -9.086 -0.924 2.852 1.00 90.31 98 ILE A N 1
ATOM 800 C CA . ILE A 1 98 ? -8.469 -2.058 2.138 1.00 90.31 98 ILE A CA 1
ATOM 801 C C . ILE A 1 98 ? -8.782 -2.001 0.637 1.00 90.31 98 ILE A C 1
ATOM 803 O O . ILE A 1 98 ? -7.923 -2.276 -0.203 1.00 90.31 98 ILE A O 1
ATOM 807 N N . SER A 1 99 ? -10.008 -1.614 0.267 1.00 89.69 99 SER A N 1
ATOM 808 C CA . SER A 1 99 ? -10.393 -1.470 -1.145 1.00 89.69 99 SER A CA 1
ATOM 809 C C . SER A 1 99 ? -9.595 -0.362 -1.833 1.00 89.69 99 SER A C 1
ATOM 811 O O . SER A 1 99 ? -9.143 -0.524 -2.970 1.00 89.69 99 SER A O 1
ATOM 813 N N . MET A 1 100 ? -9.403 0.758 -1.135 1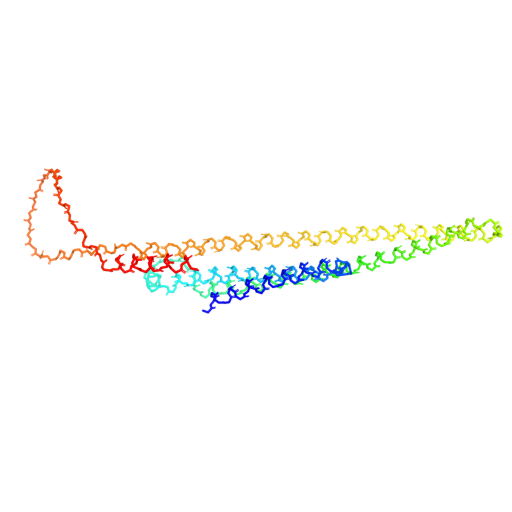.00 88.75 100 MET A N 1
ATOM 814 C CA . MET A 1 100 ? -8.608 1.881 -1.612 1.00 88.75 100 MET A CA 1
ATOM 815 C C . MET A 1 100 ? -7.125 1.498 -1.728 1.00 88.75 100 MET A C 1
ATOM 817 O O . MET A 1 100 ? -6.516 1.784 -2.760 1.00 88.75 100 MET A O 1
ATOM 821 N N . ASP A 1 101 ? -6.563 0.802 -0.733 1.00 87.81 101 ASP A N 1
ATOM 822 C CA . ASP A 1 101 ? -5.187 0.291 -0.784 1.00 87.81 101 ASP A CA 1
ATOM 823 C C . ASP A 1 101 ? -4.990 -0.656 -1.971 1.00 87.81 101 ASP A C 1
ATOM 825 O O . ASP A 1 101 ? -4.139 -0.424 -2.830 1.00 87.81 101 ASP A O 1
ATOM 829 N N . SER A 1 102 ? -5.875 -1.644 -2.114 1.00 87.19 102 SER A N 1
ATOM 830 C CA . SER A 1 102 ? -5.868 -2.595 -3.229 1.00 87.19 102 SER A CA 1
ATOM 831 C C . SER A 1 102 ? -5.911 -1.901 -4.595 1.00 87.19 102 SER A C 1
ATOM 833 O O . SER A 1 102 ? -5.260 -2.344 -5.547 1.00 87.19 102 SER A O 1
ATOM 835 N N . TYR A 1 103 ? -6.673 -0.812 -4.723 1.00 89.19 103 TYR A N 1
ATOM 836 C CA . TYR A 1 103 ? -6.742 -0.023 -5.952 1.00 89.19 103 TYR A CA 1
ATOM 837 C C . TYR A 1 103 ? -5.415 0.689 -6.254 1.00 89.19 103 TYR A C 1
ATOM 839 O O . TYR A 1 103 ? -4.883 0.565 -7.364 1.00 89.19 103 TYR A O 1
ATOM 847 N N . TYR A 1 104 ? -4.842 1.394 -5.275 1.00 84.75 104 TYR A N 1
ATOM 848 C CA . TYR A 1 104 ? -3.563 2.084 -5.451 1.00 84.75 104 TYR A CA 1
ATOM 849 C C . TYR A 1 104 ? -2.399 1.115 -5.665 1.00 84.75 104 TYR A C 1
ATOM 851 O O . TYR A 1 104 ? -1.543 1.372 -6.515 1.00 84.75 104 TYR A O 1
ATOM 859 N N . LEU A 1 105 ? -2.401 -0.024 -4.974 1.00 86.31 105 LEU A N 1
ATOM 860 C CA . LEU A 1 105 ? -1.422 -1.088 -5.146 1.00 86.31 105 LEU A CA 1
ATOM 861 C C . LEU A 1 105 ? -1.462 -1.648 -6.572 1.00 86.31 105 LEU A C 1
ATOM 863 O O . LEU A 1 105 ? -0.421 -1.746 -7.219 1.00 86.31 105 LEU A O 1
ATOM 867 N N . LYS A 1 106 ? -2.652 -1.938 -7.117 1.00 86.38 106 LYS A N 1
ATOM 868 C CA . LYS A 1 106 ? -2.803 -2.377 -8.518 1.00 86.38 106 LYS A CA 1
ATOM 869 C C . LYS A 1 106 ? -2.244 -1.348 -9.501 1.00 86.38 106 LYS A C 1
ATOM 871 O O . LYS A 1 106 ? -1.522 -1.709 -10.433 1.00 86.38 106 LYS A O 1
ATOM 876 N N . LEU A 1 107 ? -2.538 -0.065 -9.286 1.00 84.88 107 LEU A N 1
ATOM 877 C CA . LEU A 1 107 ? -2.004 1.017 -10.116 1.00 84.88 107 LEU A CA 1
ATOM 878 C C . LEU A 1 107 ? -0.479 1.131 -10.019 1.00 84.88 107 LEU A C 1
ATOM 880 O O . LEU A 1 107 ? 0.177 1.397 -11.030 1.00 84.88 107 LEU A O 1
ATOM 884 N N . LEU A 1 108 ? 0.088 0.949 -8.828 1.00 83.62 108 LEU A N 1
ATOM 885 C CA . LEU A 1 108 ? 1.529 0.980 -8.603 1.00 83.62 108 LEU A CA 1
ATOM 886 C C . LEU A 1 108 ? 2.217 -0.212 -9.276 1.00 83.62 108 LEU A C 1
ATOM 888 O O . LEU A 1 108 ? 3.185 -0.012 -10.005 1.00 83.62 108 LEU A O 1
ATOM 892 N N . LEU A 1 109 ? 1.682 -1.424 -9.104 1.00 83.50 109 LEU A N 1
ATOM 893 C CA . LEU A 1 109 ? 2.200 -2.651 -9.714 1.00 83.50 109 LEU A CA 1
ATOM 894 C C . LEU A 1 109 ? 2.174 -2.585 -11.246 1.00 83.50 109 LEU A C 1
ATOM 896 O O . LEU A 1 109 ? 3.156 -2.947 -11.889 1.00 83.50 109 LEU A O 1
ATOM 900 N N . SER A 1 110 ? 1.095 -2.058 -11.833 1.00 82.31 110 SER A N 1
ATOM 901 C CA . SER A 1 110 ? 1.003 -1.853 -13.285 1.00 82.31 110 SER A CA 1
ATOM 902 C C . SER A 1 110 ? 2.009 -0.815 -13.799 1.00 82.31 110 SER A C 1
ATOM 904 O O . SER A 1 110 ? 2.572 -0.967 -14.881 1.00 82.31 110 SER A O 1
ATOM 906 N N . SER A 1 111 ? 2.269 0.250 -13.035 1.00 79.12 111 SER A N 1
ATOM 907 C CA . SER A 1 111 ? 3.303 1.228 -13.396 1.00 79.12 111 SER A CA 1
ATOM 908 C C . SER A 1 111 ? 4.714 0.663 -13.257 1.00 79.12 111 SER A C 1
ATOM 910 O O . SER A 1 111 ? 5.549 0.915 -14.120 1.00 79.12 111 SER A O 1
ATOM 912 N N . MET A 1 112 ? 4.964 -0.119 -12.207 1.00 77.94 112 MET A N 1
ATOM 913 C CA . MET A 1 112 ? 6.225 -0.824 -11.979 1.00 77.94 112 MET A CA 1
ATOM 914 C C . MET A 1 112 ? 6.537 -1.781 -13.123 1.00 77.94 112 MET A C 1
ATOM 916 O O . MET A 1 112 ? 7.626 -1.713 -13.675 1.00 77.94 112 MET A O 1
ATOM 920 N N . SER A 1 113 ? 5.573 -2.606 -13.544 1.00 77.81 113 SER A N 1
ATOM 921 C CA . SER A 1 113 ? 5.796 -3.550 -14.643 1.00 77.81 113 SER A CA 1
ATOM 922 C C . SER A 1 113 ? 6.132 -2.838 -15.954 1.00 77.81 113 SER A C 1
ATOM 924 O O . SER A 1 113 ? 7.031 -3.264 -16.670 1.00 77.81 113 SER A O 1
ATOM 926 N N . LYS A 1 114 ? 5.454 -1.719 -16.252 1.00 74.44 114 LYS A N 1
ATOM 927 C CA . LYS A 1 114 ? 5.770 -0.888 -17.425 1.00 74.44 114 LYS A CA 1
ATOM 928 C C . LYS A 1 114 ? 7.181 -0.312 -17.340 1.00 74.44 114 LYS A C 1
ATOM 930 O O . LYS A 1 114 ? 7.911 -0.377 -18.318 1.00 74.44 114 LYS A O 1
ATOM 935 N N . HIS A 1 115 ? 7.568 0.209 -16.176 1.00 74.50 115 HIS A N 1
ATOM 936 C CA . HIS A 1 115 ? 8.907 0.749 -15.960 1.00 74.50 115 HIS A CA 1
ATOM 937 C C . HIS A 1 115 ? 9.991 -0.326 -16.118 1.00 74.50 115 HIS A C 1
ATOM 939 O O . HIS A 1 115 ? 10.964 -0.102 -16.829 1.00 74.50 115 HIS A O 1
ATOM 945 N N . THR A 1 116 ? 9.796 -1.504 -15.521 1.00 74.88 116 THR A N 1
ATOM 946 C CA . THR A 1 116 ? 10.723 -2.636 -15.636 1.00 74.88 116 THR A CA 1
ATOM 947 C C . THR A 1 116 ? 10.876 -3.100 -17.084 1.00 74.88 116 THR A C 1
ATOM 949 O O . THR A 1 116 ? 12.001 -3.301 -17.528 1.00 74.88 116 THR A O 1
ATOM 952 N N . ASN A 1 117 ? 9.781 -3.215 -17.841 1.00 76.56 117 ASN A N 1
ATOM 953 C CA . ASN A 1 117 ? 9.848 -3.594 -19.255 1.00 76.56 117 ASN A CA 1
ATOM 954 C C . ASN A 1 117 ? 10.612 -2.549 -20.079 1.00 76.56 117 ASN A C 1
ATOM 956 O O . ASN A 1 117 ? 11.572 -2.904 -20.751 1.00 76.56 117 ASN A O 1
ATOM 960 N N . SER A 1 118 ? 10.278 -1.260 -19.933 1.00 72.88 118 SER A N 1
ATOM 961 C CA . SER A 1 118 ? 11.014 -0.182 -20.609 1.00 72.88 118 SER A CA 1
ATOM 962 C C . SER A 1 118 ? 12.499 -0.148 -20.230 1.00 72.88 118 SER A C 1
ATOM 964 O O . SER A 1 118 ? 13.331 0.264 -21.029 1.00 72.88 118 SER A O 1
ATOM 966 N N . TRP A 1 119 ? 12.852 -0.565 -19.010 1.00 74.00 119 TRP A N 1
ATOM 967 C CA . TRP A 1 119 ? 14.243 -0.627 -18.565 1.00 74.00 119 TRP A CA 1
ATOM 968 C C . TRP A 1 119 ? 15.000 -1.766 -19.250 1.00 74.00 119 TRP A C 1
ATOM 970 O O . TRP A 1 119 ? 16.139 -1.583 -19.674 1.00 74.00 119 TRP A O 1
ATOM 980 N N . PHE A 1 120 ? 14.360 -2.928 -19.403 1.00 80.38 120 PHE A N 1
ATOM 981 C CA . PHE A 1 120 ? 14.926 -4.041 -20.162 1.00 80.38 120 PHE A CA 1
ATOM 982 C C . PHE A 1 120 ? 15.070 -3.718 -21.650 1.00 80.38 120 PHE A C 1
ATOM 984 O O . PHE A 1 120 ? 16.092 -4.074 -22.235 1.00 80.38 120 PHE A O 1
ATOM 991 N N . ASP A 1 121 ? 14.112 -3.002 -22.237 1.00 78.06 121 ASP A N 1
ATOM 992 C CA . ASP A 1 121 ? 14.201 -2.539 -23.625 1.00 78.06 121 ASP A CA 1
ATOM 993 C C . ASP A 1 121 ? 15.417 -1.614 -23.812 1.00 78.06 121 ASP A C 1
ATOM 995 O O . ASP A 1 121 ? 16.253 -1.867 -24.679 1.00 78.06 121 ASP A O 1
ATOM 999 N N . LEU A 1 122 ? 15.617 -0.639 -22.912 1.00 75.50 122 LEU A N 1
ATOM 1000 C CA . LEU A 1 122 ? 16.798 0.235 -22.935 1.00 75.50 122 LEU A CA 1
ATOM 1001 C C . LEU A 1 122 ? 18.110 -0.555 -22.819 1.00 75.50 122 LEU A C 1
ATOM 1003 O O . LEU A 1 122 ? 19.077 -0.264 -23.522 1.00 75.50 122 LEU A O 1
ATOM 1007 N N . LEU A 1 123 ? 18.168 -1.544 -21.923 1.00 79.81 123 LEU A N 1
ATOM 1008 C CA . LEU A 1 123 ? 19.362 -2.376 -21.751 1.00 79.81 123 LEU A CA 1
ATOM 1009 C C . LEU A 1 123 ? 19.672 -3.203 -23.004 1.00 79.81 123 LEU A C 1
ATOM 1011 O O . LEU A 1 123 ? 20.843 -3.364 -23.354 1.00 79.81 123 LEU A O 1
ATOM 1015 N N . ASN A 1 124 ? 18.646 -3.706 -23.690 1.00 80.75 124 ASN A N 1
ATOM 1016 C CA . ASN A 1 124 ? 18.811 -4.443 -24.940 1.00 80.75 124 ASN A CA 1
ATOM 1017 C C . ASN A 1 124 ? 19.306 -3.532 -26.072 1.00 80.75 124 ASN A C 1
ATOM 1019 O O . ASN A 1 124 ? 20.228 -3.916 -26.797 1.00 80.75 124 ASN A O 1
ATOM 1023 N N . ASP A 1 125 ? 18.776 -2.312 -26.170 1.00 75.88 125 ASP A N 1
ATOM 1024 C CA . ASP A 1 125 ? 19.220 -1.317 -27.151 1.00 75.88 125 ASP A CA 1
ATOM 1025 C C . ASP A 1 125 ? 20.665 -0.874 -26.901 1.00 75.88 125 ASP A C 1
ATOM 1027 O O . ASP A 1 125 ? 21.473 -0.803 -27.830 1.00 75.88 125 ASP A O 1
ATOM 1031 N N . LEU A 1 126 ? 21.036 -0.646 -25.637 1.00 77.81 126 LEU A N 1
ATOM 1032 C CA . LEU A 1 126 ? 22.412 -0.326 -25.251 1.00 77.81 126 LEU A CA 1
ATOM 1033 C C . LEU A 1 126 ? 23.367 -1.484 -25.552 1.00 77.81 126 LEU A C 1
ATOM 1035 O O . LEU A 1 126 ? 24.478 -1.256 -26.029 1.00 77.81 126 LEU A O 1
ATOM 1039 N N . LYS A 1 127 ? 22.936 -2.732 -25.340 1.00 81.19 127 LYS A N 1
ATOM 1040 C CA . LYS A 1 127 ? 23.717 -3.920 -25.704 1.00 81.19 127 LYS A CA 1
ATOM 1041 C C . LYS A 1 127 ? 23.926 -4.012 -27.219 1.00 81.19 127 LYS A C 1
ATOM 1043 O O . LYS A 1 127 ? 25.050 -4.236 -27.660 1.00 81.19 127 LYS A O 1
ATOM 1048 N N . SER A 1 128 ? 22.877 -3.798 -28.015 1.00 76.88 128 SER A N 1
ATOM 1049 C CA . SER A 1 128 ? 22.965 -3.748 -29.484 1.00 76.88 128 SER A CA 1
ATOM 1050 C C . SER A 1 128 ? 23.884 -2.616 -29.966 1.00 76.88 128 SER A C 1
ATOM 1052 O O . SER A 1 128 ? 24.713 -2.806 -30.862 1.00 76.88 128 SER A O 1
ATOM 1054 N N . SER A 1 129 ? 23.802 -1.454 -29.314 1.00 72.50 129 SER A N 1
ATOM 1055 C CA . SER A 1 129 ? 24.653 -0.293 -29.592 1.00 72.50 129 SER A CA 1
ATOM 1056 C C . SER A 1 129 ? 26.118 -0.567 -29.254 1.00 72.50 129 SER A C 1
ATOM 1058 O O . SER A 1 129 ? 26.996 -0.210 -30.034 1.00 72.50 129 SER A O 1
ATOM 1060 N N . SER A 1 130 ? 26.392 -1.255 -28.140 1.00 79.56 130 SER A N 1
ATOM 1061 C CA . SER A 1 130 ? 27.744 -1.671 -27.743 1.00 79.56 130 SER A CA 1
ATOM 1062 C C . SER A 1 130 ? 28.370 -2.616 -28.767 1.00 79.56 130 SER A C 1
ATOM 1064 O O . SER A 1 130 ? 29.512 -2.418 -29.163 1.00 79.56 130 SER A O 1
ATOM 1066 N N . ILE A 1 131 ? 27.608 -3.596 -29.261 1.00 81.06 131 ILE A N 1
ATOM 1067 C CA . ILE A 1 131 ? 28.071 -4.524 -30.307 1.00 81.06 131 ILE A CA 1
ATOM 1068 C C . ILE A 1 131 ? 28.366 -3.763 -31.609 1.00 81.06 131 ILE A C 1
ATOM 1070 O O . ILE A 1 131 ? 29.351 -4.029 -32.295 1.00 81.06 131 ILE A O 1
ATOM 1074 N N . THR A 1 132 ? 27.521 -2.788 -31.950 1.00 75.00 132 THR A N 1
ATOM 1075 C CA . THR A 1 132 ? 27.710 -1.943 -33.138 1.00 75.00 132 THR A CA 1
ATOM 1076 C C . THR A 1 132 ? 28.945 -1.047 -32.998 1.00 75.00 132 THR A C 1
ATOM 1078 O O . THR A 1 132 ? 29.685 -0.868 -33.963 1.00 75.00 132 THR A O 1
ATOM 1081 N N . TRP A 1 133 ? 29.201 -0.526 -31.796 1.00 76.19 133 TRP A N 1
ATOM 1082 C CA . TRP A 1 133 ? 30.396 0.248 -31.460 1.00 76.19 133 TRP A CA 1
ATOM 1083 C C . TRP A 1 133 ? 31.678 -0.586 -31.530 1.00 76.19 133 TRP A C 1
ATOM 1085 O O . TRP A 1 133 ? 32.668 -0.142 -32.107 1.00 76.19 133 TRP A O 1
ATOM 1095 N N . GLU A 1 134 ? 31.654 -1.812 -31.008 1.00 80.12 134 GLU A N 1
ATOM 1096 C CA . GLU A 1 134 ? 32.770 -2.755 -31.130 1.00 80.12 134 GLU A CA 1
ATOM 1097 C C . GLU A 1 134 ? 33.067 -3.080 -32.597 1.00 80.12 134 GLU A C 1
ATOM 1099 O O . GLU A 1 134 ? 34.228 -3.071 -33.001 1.00 80.12 134 GLU A O 1
ATOM 1104 N N . ALA A 1 135 ? 32.031 -3.269 -33.423 1.00 75.44 135 ALA A N 1
ATOM 1105 C CA . ALA A 1 135 ? 32.203 -3.447 -34.861 1.00 75.44 135 ALA A CA 1
ATOM 1106 C C . ALA A 1 135 ? 32.817 -2.202 -35.526 1.00 75.44 135 ALA A C 1
ATOM 1108 O O . ALA A 1 135 ? 33.686 -2.342 -36.373 1.00 75.44 135 ALA A O 1
ATOM 1109 N N . LEU A 1 136 ? 32.423 -0.985 -35.134 1.00 71.44 136 LEU A N 1
ATOM 1110 C CA . LEU A 1 136 ? 33.002 0.270 -35.646 1.00 71.44 136 LEU A CA 1
ATOM 1111 C C . LEU A 1 136 ? 34.499 0.430 -35.344 1.00 71.44 136 LEU A C 1
ATOM 1113 O O . LEU A 1 136 ? 35.191 1.112 -36.095 1.00 71.44 136 LEU A O 1
ATOM 1117 N N . MET A 1 137 ? 34.991 -0.191 -34.271 1.00 76.38 137 MET A N 1
ATOM 1118 C CA . MET A 1 137 ? 36.398 -0.139 -33.867 1.00 76.38 137 MET A CA 1
ATOM 1119 C C . MET A 1 137 ? 37.293 -1.139 -34.613 1.00 76.38 137 MET A C 1
ATOM 1121 O O . MET A 1 137 ? 38.513 -1.083 -34.456 1.00 76.38 137 MET A O 1
ATOM 1125 N N . ASP A 1 138 ? 36.727 -2.033 -35.431 1.00 77.31 138 ASP A N 1
ATOM 1126 C CA . ASP A 1 138 ? 37.497 -2.992 -36.225 1.00 77.31 138 ASP A CA 1
ATOM 1127 C C . ASP A 1 138 ? 38.140 -2.306 -37.456 1.00 77.31 138 ASP A C 1
ATOM 1129 O O . ASP A 1 138 ? 37.430 -1.846 -38.362 1.00 77.31 138 ASP A O 1
ATOM 1133 N N . PRO A 1 139 ? 39.487 -2.252 -37.545 1.00 67.50 139 PRO A N 1
ATOM 1134 C CA . PRO A 1 139 ? 40.197 -1.585 -38.636 1.00 67.50 139 PRO A CA 1
ATOM 1135 C C . PRO A 1 139 ? 40.037 -2.278 -40.001 1.00 67.50 139 PRO A C 1
ATOM 1137 O O . PRO A 1 139 ? 40.436 -1.713 -41.019 1.00 67.50 139 PRO A O 1
ATOM 1140 N N . SER A 1 140 ? 39.461 -3.485 -40.055 1.00 73.81 140 SER A N 1
ATOM 1141 C CA . SER A 1 140 ? 39.248 -4.249 -41.294 1.00 73.81 140 SER A CA 1
ATOM 1142 C C . SER A 1 140 ? 38.014 -3.815 -42.108 1.00 73.81 140 SER A C 1
ATOM 1144 O O . SER A 1 140 ? 37.769 -4.321 -43.209 1.00 73.81 140 SER A O 1
ATOM 1146 N N . ILE A 1 141 ? 37.224 -2.862 -41.603 1.00 72.75 141 ILE A N 1
ATOM 1147 C CA . ILE A 1 141 ? 35.945 -2.463 -42.200 1.00 72.75 141 ILE A CA 1
ATOM 1148 C C . ILE A 1 141 ? 36.103 -1.492 -43.384 1.00 72.75 141 ILE A C 1
ATOM 1150 O O . ILE A 1 141 ? 36.781 -0.470 -43.333 1.00 72.75 141 ILE A O 1
ATOM 1154 N N . SER A 1 142 ? 35.379 -1.784 -44.470 1.00 75.50 142 SER A N 1
ATOM 1155 C CA . SER A 1 142 ? 35.253 -0.916 -45.651 1.00 75.50 142 SER A CA 1
ATOM 1156 C C . SER A 1 142 ? 34.629 0.452 -45.320 1.00 75.50 142 SER A C 1
ATOM 1158 O O . SER A 1 142 ? 33.639 0.529 -44.592 1.00 75.50 142 SER A O 1
ATOM 1160 N N . ARG A 1 143 ? 35.124 1.535 -45.947 1.00 67.06 143 ARG A N 1
ATOM 1161 C CA . ARG A 1 143 ? 34.617 2.917 -45.768 1.00 67.06 143 ARG A CA 1
ATOM 1162 C C . ARG A 1 143 ? 33.104 3.062 -45.981 1.00 67.06 143 ARG A C 1
ATOM 1164 O O . ARG A 1 143 ? 32.464 3.821 -45.259 1.00 67.06 143 ARG A O 1
ATOM 1171 N N . ALA A 1 144 ? 32.521 2.332 -46.934 1.00 70.06 144 ALA A N 1
ATOM 1172 C CA . ALA A 1 144 ? 31.075 2.363 -47.177 1.00 70.06 144 ALA A CA 1
ATOM 1173 C C . ALA A 1 144 ? 30.292 1.715 -46.022 1.00 70.06 144 ALA A C 1
ATOM 1175 O O . ALA A 1 144 ? 29.274 2.237 -45.576 1.00 70.06 144 ALA A O 1
ATOM 1176 N N . LYS A 1 145 ? 30.818 0.611 -45.485 1.00 70.69 145 LYS A N 1
ATOM 1177 C CA . LYS A 1 145 ? 30.230 -0.133 -44.365 1.00 70.69 145 LYS A CA 1
ATOM 1178 C C . LYS A 1 145 ? 30.370 0.642 -43.046 1.00 70.69 145 LYS A C 1
ATOM 1180 O O . LYS A 1 145 ? 29.455 0.625 -42.228 1.00 70.69 145 LYS A O 1
ATOM 1185 N N . HIS A 1 146 ? 31.458 1.398 -42.895 1.00 73.69 146 HIS A N 1
ATOM 1186 C CA . HIS A 1 146 ? 31.704 2.312 -41.779 1.00 73.69 146 HIS A CA 1
ATOM 1187 C C . HIS A 1 146 ? 30.673 3.455 -41.719 1.00 73.69 146 HIS A C 1
ATOM 1189 O O . HIS A 1 146 ? 30.110 3.722 -40.661 1.00 73.69 146 HIS A O 1
ATOM 1195 N N . ALA A 1 147 ? 30.347 4.088 -42.854 1.00 72.31 147 ALA A N 1
ATOM 1196 C CA . ALA A 1 147 ? 29.322 5.138 -42.907 1.00 72.31 147 ALA A CA 1
ATOM 1197 C C . ALA A 1 147 ? 27.917 4.616 -42.536 1.00 72.31 147 ALA A C 1
ATOM 1199 O O . ALA A 1 147 ? 27.183 5.278 -41.802 1.00 72.31 147 ALA A O 1
ATOM 1200 N N . THR A 1 148 ? 27.556 3.406 -42.981 1.00 76.62 148 THR A N 1
ATOM 1201 C CA . THR A 1 148 ? 26.287 2.756 -42.606 1.00 76.62 148 THR A CA 1
ATOM 1202 C C . THR A 1 148 ? 26.230 2.414 -41.114 1.00 76.62 148 THR A C 1
ATOM 1204 O O . THR A 1 148 ? 25.202 2.630 -40.474 1.00 76.62 148 THR A O 1
ATOM 1207 N N . LEU A 1 149 ? 27.333 1.921 -40.543 1.00 72.69 149 LEU A N 1
ATOM 1208 C CA . LEU A 1 149 ? 27.445 1.618 -39.113 1.00 72.69 149 LEU A CA 1
ATOM 1209 C C . LEU A 1 149 ? 27.345 2.880 -38.243 1.00 72.69 149 LEU A C 1
ATOM 1211 O O . LEU A 1 149 ? 26.644 2.855 -37.236 1.00 72.69 149 LEU A O 1
ATOM 1215 N N . ILE A 1 150 ? 27.959 3.993 -38.661 1.00 75.81 150 ILE A N 1
ATOM 1216 C CA . ILE A 1 150 ? 27.814 5.297 -37.990 1.00 75.81 150 ILE A CA 1
ATOM 1217 C C . ILE A 1 150 ? 26.351 5.748 -37.990 1.00 75.81 150 ILE A C 1
ATOM 1219 O O . ILE A 1 150 ? 25.836 6.152 -36.949 1.00 75.81 150 ILE A O 1
ATOM 1223 N N . GLY A 1 151 ? 25.667 5.662 -39.137 1.00 75.94 151 GLY A N 1
ATOM 1224 C CA . GLY A 1 151 ? 24.253 6.030 -39.239 1.00 75.94 151 GLY A CA 1
ATOM 1225 C C . GLY A 1 151 ? 23.364 5.195 -38.315 1.00 75.94 151 GLY A C 1
ATOM 1226 O O . GLY A 1 151 ? 22.495 5.740 -37.635 1.00 75.94 151 GLY A O 1
ATOM 1227 N N . LYS A 1 152 ? 23.633 3.886 -38.227 1.00 73.06 152 LYS A N 1
ATOM 1228 C CA . LYS A 1 152 ? 22.928 2.976 -37.318 1.00 73.06 152 LYS A CA 1
ATOM 1229 C C . LYS A 1 152 ? 23.199 3.312 -35.848 1.00 73.06 152 LYS A C 1
ATOM 1231 O O . LYS A 1 152 ? 22.259 3.437 -35.076 1.00 73.06 152 LYS A O 1
ATOM 1236 N N . PHE A 1 153 ? 24.454 3.567 -35.485 1.00 72.88 153 PHE A N 1
ATOM 1237 C CA . PHE A 1 153 ? 24.833 3.948 -34.123 1.00 72.88 153 PHE A CA 1
ATOM 1238 C C . PHE A 1 153 ? 24.195 5.274 -33.674 1.00 72.88 153 PHE A C 1
ATOM 1240 O O . PHE A 1 153 ? 23.699 5.375 -32.556 1.00 72.88 153 PHE A O 1
ATOM 1247 N N . LEU A 1 154 ? 24.154 6.289 -34.545 1.00 76.88 154 LEU A N 1
ATOM 1248 C CA . LEU A 1 154 ? 23.478 7.564 -34.264 1.00 76.88 154 LEU A CA 1
ATOM 1249 C C . LEU A 1 154 ? 21.960 7.401 -34.122 1.00 76.88 154 LEU A C 1
ATOM 1251 O O . LEU A 1 154 ? 21.355 8.050 -33.268 1.00 76.88 154 LEU A O 1
ATOM 1255 N N . SER A 1 155 ? 21.352 6.537 -34.937 1.00 79.94 155 SER A N 1
ATOM 1256 C CA . SER A 1 155 ? 19.933 6.191 -34.822 1.00 79.94 155 SER A CA 1
ATOM 1257 C C . SER A 1 155 ? 19.635 5.515 -33.481 1.00 79.94 155 SER A C 1
ATOM 1259 O O . SER A 1 155 ? 18.735 5.952 -32.764 1.00 79.94 155 SER A O 1
ATOM 1261 N N . ASP A 1 156 ? 20.430 4.513 -33.106 1.00 71.56 156 ASP A N 1
ATOM 1262 C CA . ASP A 1 156 ? 20.267 3.766 -31.855 1.00 71.56 156 ASP A CA 1
ATOM 1263 C C . ASP A 1 156 ? 20.531 4.664 -30.626 1.00 71.56 156 ASP A C 1
ATOM 1265 O O . ASP A 1 156 ? 19.803 4.610 -29.635 1.00 71.56 156 ASP A O 1
ATOM 1269 N N . ALA A 1 157 ? 21.502 5.582 -30.707 1.00 74.94 157 ALA A N 1
ATOM 1270 C CA . ALA A 1 157 ? 21.783 6.559 -29.653 1.00 74.94 157 ALA A CA 1
ATOM 1271 C C . ALA A 1 157 ? 20.641 7.571 -29.451 1.00 74.94 157 ALA A C 1
ATOM 1273 O O . ALA A 1 157 ? 20.334 7.944 -28.316 1.00 74.94 157 ALA A O 1
ATOM 1274 N N . ASN A 1 158 ? 19.999 8.019 -30.533 1.00 79.88 158 ASN A N 1
ATOM 1275 C CA . ASN A 1 158 ? 18.828 8.891 -30.438 1.00 79.88 158 ASN A CA 1
ATOM 1276 C C . ASN A 1 158 ? 17.615 8.133 -29.881 1.00 79.88 158 ASN A C 1
ATOM 1278 O O . ASN A 1 158 ? 16.944 8.648 -28.989 1.00 79.88 158 ASN A O 1
ATOM 1282 N N . HIS A 1 159 ? 17.399 6.886 -30.308 1.00 77.88 159 HIS A N 1
ATOM 1283 C CA . HIS A 1 159 ? 16.338 6.039 -29.762 1.00 77.88 159 HIS A CA 1
ATOM 1284 C C . HIS A 1 159 ? 16.520 5.782 -28.257 1.00 77.88 159 HIS A C 1
ATOM 1286 O O . HIS A 1 159 ? 15.583 5.939 -27.476 1.00 77.88 159 HIS A O 1
ATOM 1292 N N . SER A 1 160 ? 17.753 5.499 -27.827 1.00 71.06 160 SER A N 1
ATOM 1293 C CA . SER A 1 160 ? 18.113 5.314 -26.417 1.00 71.06 160 SER A CA 1
ATOM 1294 C C . SER A 1 160 ? 17.841 6.566 -25.567 1.00 71.06 160 SER A C 1
ATOM 1296 O O . SER A 1 160 ? 17.345 6.461 -24.438 1.00 71.06 160 SER A O 1
ATOM 1298 N N . LYS A 1 161 ? 18.094 7.771 -26.102 1.00 76.75 161 LYS A N 1
ATOM 1299 C CA . LYS A 1 161 ? 17.746 9.036 -25.427 1.00 76.75 161 LYS A CA 1
ATOM 1300 C C . LYS A 1 161 ? 16.239 9.196 -25.246 1.00 76.75 161 LYS A C 1
ATOM 1302 O O . LYS A 1 161 ? 15.803 9.539 -24.145 1.00 76.75 161 LYS A O 1
ATOM 1307 N N . ASP A 1 162 ? 15.455 8.911 -26.281 1.00 81.25 162 ASP A N 1
ATOM 1308 C CA . ASP A 1 162 ? 13.993 8.984 -26.208 1.00 81.25 162 ASP A CA 1
ATOM 1309 C C . ASP A 1 162 ? 13.440 7.979 -25.188 1.00 81.25 162 ASP A C 1
ATOM 1311 O O . ASP A 1 162 ? 12.616 8.331 -24.339 1.00 81.25 162 ASP A O 1
ATOM 1315 N N . LEU A 1 163 ? 13.966 6.751 -25.181 1.00 75.44 163 LEU A N 1
ATOM 1316 C CA . LEU A 1 163 ? 13.591 5.725 -24.207 1.00 75.44 163 LEU A CA 1
ATOM 1317 C C . LEU A 1 163 ? 13.971 6.123 -22.773 1.00 75.44 163 LEU A C 1
ATOM 1319 O O . LEU A 1 163 ? 13.205 5.891 -21.836 1.00 75.44 163 LEU A O 1
ATOM 1323 N N . THR A 1 164 ? 15.117 6.787 -22.595 1.00 75.00 164 THR A N 1
ATOM 1324 C CA . THR A 1 164 ? 15.555 7.324 -21.298 1.00 75.00 164 THR A CA 1
ATOM 1325 C C . THR A 1 164 ? 14.594 8.400 -20.784 1.00 75.00 164 THR A C 1
ATOM 1327 O O . THR A 1 164 ? 14.254 8.410 -19.598 1.00 75.00 164 THR A O 1
ATOM 1330 N N . LEU A 1 165 ? 14.096 9.278 -21.660 1.00 81.88 165 LEU A N 1
ATOM 1331 C CA . LEU A 1 165 ? 13.085 10.275 -21.292 1.00 81.88 165 LEU A CA 1
ATOM 1332 C C . LEU A 1 165 ? 11.763 9.618 -20.877 1.00 81.88 165 LEU A C 1
ATOM 1334 O O . LEU A 1 165 ? 11.190 9.988 -19.848 1.00 81.88 165 LEU A O 1
ATOM 1338 N N . VAL A 1 166 ? 11.307 8.607 -21.622 1.00 79.00 166 VAL A N 1
ATOM 1339 C CA . VAL A 1 166 ? 10.107 7.821 -21.281 1.00 79.00 166 VAL A CA 1
ATOM 1340 C C . VAL A 1 166 ? 10.277 7.112 -19.933 1.00 79.00 166 VAL A C 1
ATOM 1342 O O . VAL A 1 166 ? 9.373 7.129 -19.094 1.00 79.00 166 VAL A O 1
ATOM 1345 N N . LEU A 1 167 ? 11.454 6.543 -19.671 1.00 75.62 167 LEU A N 1
ATOM 1346 C CA . LEU A 1 167 ? 11.791 5.913 -18.396 1.00 75.62 167 LEU A CA 1
ATOM 1347 C C . LEU A 1 167 ? 11.744 6.894 -17.228 1.00 75.62 167 LEU A C 1
ATOM 1349 O O . LEU A 1 167 ? 11.162 6.568 -16.190 1.00 75.62 167 LEU A O 1
ATOM 1353 N N . LEU A 1 168 ? 12.297 8.096 -17.401 1.00 80.12 168 LEU A N 1
ATOM 1354 C CA . LEU A 1 168 ? 12.296 9.136 -16.374 1.00 80.12 168 LEU A CA 1
ATOM 1355 C C . LEU A 1 168 ? 10.870 9.622 -16.065 1.00 80.12 168 LEU A C 1
ATOM 1357 O O . LEU A 1 168 ? 10.500 9.798 -14.902 1.00 80.12 168 LEU A O 1
ATOM 1361 N N . GLN A 1 169 ? 10.032 9.781 -17.094 1.00 80.94 169 GLN A N 1
ATOM 1362 C CA . GLN A 1 169 ? 8.615 10.122 -16.932 1.00 80.94 169 GLN A CA 1
ATOM 1363 C C . GLN A 1 169 ? 7.832 9.010 -16.215 1.00 80.94 169 GLN A C 1
ATOM 1365 O O . GLN A 1 169 ? 7.024 9.286 -15.316 1.00 80.94 169 GLN A O 1
ATOM 1370 N N . ASN A 1 170 ? 8.099 7.749 -16.560 1.00 79.12 170 ASN A N 1
ATOM 1371 C CA . ASN A 1 170 ? 7.501 6.592 -15.900 1.00 79.12 170 ASN A CA 1
ATOM 1372 C C . ASN A 1 170 ? 7.940 6.490 -14.432 1.00 79.12 170 ASN A C 1
ATOM 1374 O O . ASN A 1 170 ? 7.094 6.267 -13.563 1.00 79.12 170 ASN A O 1
ATOM 1378 N N . LEU A 1 171 ? 9.218 6.738 -14.134 1.00 79.31 171 LEU A N 1
ATOM 1379 C CA . LEU A 1 171 ? 9.755 6.757 -12.772 1.00 79.31 171 LEU A CA 1
ATOM 1380 C C . LEU A 1 171 ? 9.117 7.869 -11.929 1.00 79.31 171 LEU A C 1
ATOM 1382 O O . LEU A 1 171 ? 8.649 7.617 -10.820 1.00 79.31 171 LEU A O 1
ATOM 1386 N N . ASN A 1 172 ? 8.998 9.084 -12.468 1.00 84.19 172 ASN A N 1
ATOM 1387 C CA . ASN A 1 172 ? 8.291 10.174 -11.791 1.00 84.19 172 ASN A CA 1
ATOM 1388 C C . ASN A 1 172 ? 6.821 9.826 -11.522 1.00 84.19 172 ASN A C 1
ATOM 1390 O O . ASN A 1 172 ? 6.281 10.131 -10.454 1.00 84.19 172 ASN A O 1
ATOM 1394 N N . THR A 1 173 ? 6.169 9.144 -12.464 1.00 81.12 173 THR A N 1
ATOM 1395 C CA . THR A 1 173 ? 4.785 8.685 -12.297 1.00 81.12 173 THR A CA 1
ATOM 1396 C C . THR A 1 173 ? 4.665 7.649 -11.182 1.00 81.12 173 THR A C 1
ATOM 1398 O O . THR A 1 173 ? 3.754 7.745 -10.358 1.00 81.12 173 THR A O 1
ATOM 1401 N N . VAL A 1 174 ? 5.592 6.694 -11.125 1.00 81.81 174 VAL A N 1
ATOM 1402 C CA . VAL A 1 174 ? 5.712 5.713 -10.043 1.00 81.81 174 VAL A CA 1
ATOM 1403 C C . VAL A 1 174 ? 5.896 6.404 -8.694 1.00 81.81 174 VAL A C 1
ATOM 1405 O O . VAL A 1 174 ? 5.122 6.142 -7.775 1.00 81.81 174 VAL A O 1
ATOM 1408 N N . ILE A 1 175 ? 6.883 7.300 -8.575 1.00 85.12 175 ILE A N 1
ATOM 1409 C CA . ILE A 1 175 ? 7.215 7.984 -7.316 1.00 85.12 175 ILE A CA 1
ATOM 1410 C C . ILE A 1 175 ? 6.005 8.775 -6.825 1.00 85.12 175 ILE A C 1
ATOM 1412 O O . ILE A 1 175 ? 5.650 8.722 -5.647 1.00 85.12 175 ILE A O 1
ATOM 1416 N N . ARG A 1 176 ? 5.309 9.465 -7.735 1.00 85.50 176 ARG A N 1
ATOM 1417 C CA . ARG A 1 176 ? 4.083 10.195 -7.407 1.00 85.50 176 ARG A CA 1
ATOM 1418 C C . ARG A 1 176 ? 2.986 9.262 -6.891 1.00 85.50 176 ARG A C 1
ATOM 1420 O O . ARG A 1 176 ? 2.355 9.589 -5.889 1.00 85.50 176 ARG A O 1
ATOM 1427 N N . ARG A 1 177 ? 2.758 8.114 -7.540 1.00 83.12 177 ARG A N 1
ATOM 1428 C CA . ARG A 1 177 ? 1.761 7.116 -7.101 1.00 83.12 177 ARG A CA 1
ATOM 1429 C C . ARG A 1 177 ? 2.110 6.533 -5.733 1.00 83.12 177 ARG A C 1
ATOM 1431 O O . ARG A 1 177 ? 1.238 6.469 -4.874 1.00 83.12 177 ARG A O 1
ATOM 1438 N N . PHE A 1 178 ? 3.377 6.192 -5.512 1.00 84.31 178 PHE A N 1
ATOM 1439 C CA . PHE A 1 178 ? 3.864 5.714 -4.220 1.00 84.31 178 PHE A CA 1
ATOM 1440 C C . PHE A 1 178 ? 3.666 6.763 -3.120 1.00 84.31 178 PHE A C 1
ATOM 1442 O O . PHE A 1 178 ? 3.135 6.460 -2.059 1.00 84.31 178 PHE A O 1
ATOM 1449 N N . ARG A 1 179 ? 3.980 8.034 -3.398 1.00 87.25 179 ARG A N 1
ATOM 1450 C CA . ARG A 1 179 ? 3.736 9.133 -2.456 1.00 87.25 179 ARG A CA 1
ATOM 1451 C C . ARG A 1 179 ? 2.256 9.273 -2.095 1.00 87.25 179 ARG A C 1
ATOM 1453 O O . ARG A 1 179 ? 1.944 9.467 -0.925 1.00 87.25 179 ARG A O 1
ATOM 1460 N N . HIS A 1 180 ? 1.351 9.177 -3.070 1.00 85.88 180 HIS A N 1
ATOM 1461 C CA . HIS A 1 180 ? -0.090 9.208 -2.795 1.00 85.88 180 HIS A CA 1
ATOM 1462 C C . HIS A 1 180 ? -0.527 8.053 -1.892 1.00 85.88 180 HIS A C 1
ATOM 1464 O O . HIS A 1 180 ? -1.289 8.290 -0.960 1.00 85.88 180 HIS A O 1
ATOM 1470 N N . LEU A 1 181 ? 0.007 6.852 -2.123 1.00 86.19 181 LEU A N 1
ATOM 1471 C CA . LEU A 1 181 ? -0.246 5.686 -1.283 1.00 86.19 181 LEU A CA 1
ATOM 1472 C C . LEU A 1 181 ? 0.243 5.905 0.160 1.00 86.19 181 LEU A C 1
ATOM 1474 O O . LEU A 1 181 ? -0.502 5.678 1.109 1.00 86.19 181 LEU A O 1
ATOM 1478 N N . CYS A 1 182 ? 1.464 6.416 0.346 1.00 87.06 182 CYS A N 1
ATOM 1479 C CA . CYS A 1 182 ? 1.993 6.712 1.679 1.00 87.06 182 CYS A CA 1
ATOM 1480 C C . CYS A 1 182 ? 1.164 7.774 2.413 1.00 87.06 182 CYS A C 1
ATOM 1482 O O . CYS A 1 182 ? 0.876 7.619 3.596 1.00 87.06 182 CYS A O 1
ATOM 1484 N N . ILE A 1 183 ? 0.761 8.846 1.720 1.00 88.94 183 ILE A N 1
ATOM 1485 C CA . ILE A 1 183 ? -0.070 9.904 2.310 1.00 88.94 183 ILE A CA 1
ATOM 1486 C C . ILE A 1 183 ? -1.442 9.351 2.704 1.00 88.94 183 ILE A C 1
ATOM 1488 O O . ILE A 1 183 ? -1.926 9.651 3.794 1.00 88.94 183 ILE A O 1
ATOM 1492 N N . SER A 1 184 ? -2.065 8.528 1.856 1.00 87.75 184 SER A N 1
ATOM 1493 C CA . SER A 1 184 ? -3.370 7.953 2.177 1.00 87.75 184 SER A CA 1
ATOM 1494 C C . SER A 1 184 ? -3.289 7.032 3.394 1.00 87.75 184 SER A C 1
ATOM 1496 O O . SER A 1 184 ? -4.127 7.130 4.288 1.00 87.75 184 SER A O 1
ATOM 1498 N N . TRP A 1 185 ? -2.245 6.203 3.480 1.00 87.25 185 TRP A N 1
ATOM 1499 C CA . TRP A 1 185 ? -1.991 5.366 4.651 1.00 87.25 185 TRP A CA 1
ATOM 1500 C C . TRP A 1 185 ? -1.715 6.178 5.911 1.00 87.25 185 TRP A C 1
ATOM 1502 O O . TRP A 1 185 ? -2.250 5.850 6.965 1.00 87.25 185 TRP A O 1
ATOM 1512 N N . ALA A 1 186 ? -0.954 7.269 5.815 1.00 87.62 186 ALA A N 1
ATOM 1513 C CA . ALA A 1 186 ? -0.721 8.156 6.951 1.00 87.62 186 ALA A CA 1
ATOM 1514 C C . ALA A 1 186 ? -2.038 8.734 7.499 1.00 87.62 186 ALA A C 1
ATOM 1516 O O . ALA A 1 186 ? -2.233 8.775 8.712 1.00 87.62 186 ALA A O 1
ATOM 1517 N N . ILE A 1 187 ? -2.969 9.118 6.618 1.00 89.94 187 ILE A N 1
ATOM 1518 C CA . ILE A 1 187 ? -4.301 9.601 7.014 1.00 89.94 187 ILE A CA 1
ATOM 1519 C C . ILE A 1 187 ? -5.110 8.483 7.686 1.00 89.94 187 ILE A C 1
ATOM 1521 O O . ILE A 1 187 ? -5.676 8.701 8.757 1.00 89.94 187 ILE A O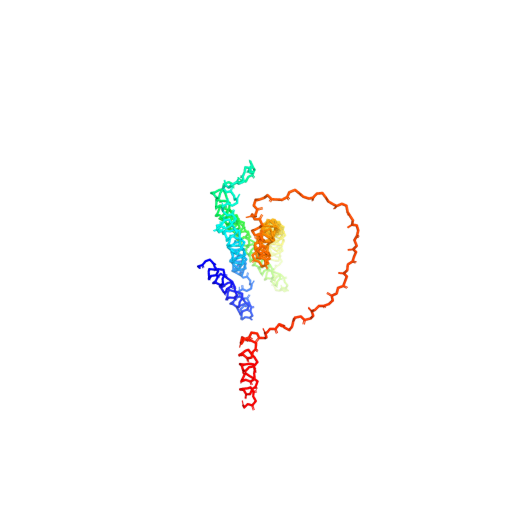 1
ATOM 1525 N N . VAL A 1 188 ? -5.146 7.282 7.096 1.00 89.50 188 VAL A N 1
ATOM 1526 C CA . VAL A 1 188 ? -5.860 6.123 7.665 1.00 89.50 188 VAL A CA 1
ATOM 1527 C C . VAL A 1 188 ? -5.311 5.765 9.046 1.00 89.50 188 VAL A C 1
ATOM 1529 O O . VAL A 1 188 ? -6.088 5.584 9.986 1.00 89.50 188 VAL A O 1
ATOM 1532 N N . LEU A 1 189 ? -3.986 5.720 9.202 1.00 87.00 189 LEU A N 1
ATOM 1533 C CA . LEU A 1 189 ? -3.332 5.453 10.482 1.00 87.00 189 LEU A CA 1
ATOM 1534 C C . LEU A 1 189 ? -3.636 6.543 11.506 1.00 87.00 189 LEU A C 1
ATOM 1536 O O . LEU A 1 189 ? -3.959 6.223 12.644 1.00 87.00 189 LEU A O 1
ATOM 1540 N N . LEU A 1 190 ? -3.608 7.818 11.114 1.00 90.94 190 LEU A N 1
ATOM 1541 C CA . LEU A 1 190 ? -3.925 8.927 12.012 1.00 90.94 190 LEU A CA 1
ATOM 1542 C C . LEU A 1 190 ? -5.363 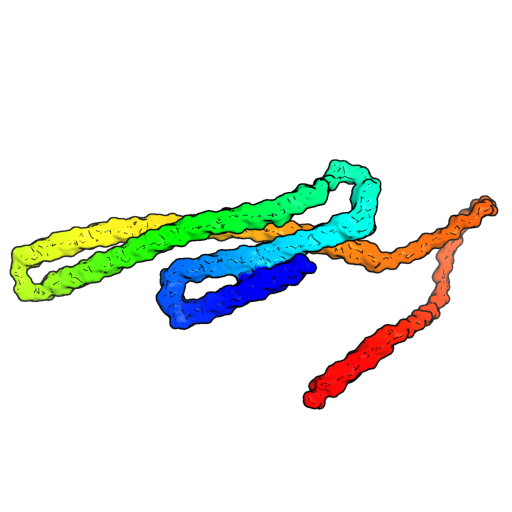8.836 12.539 1.00 90.94 190 LEU A C 1
ATOM 1544 O O . LEU A 1 190 ? -5.582 8.934 13.747 1.00 90.94 190 LEU A O 1
ATOM 1548 N N . ILE A 1 191 ? -6.333 8.577 11.657 1.00 88.88 191 ILE A N 1
ATOM 1549 C CA . ILE A 1 191 ? -7.734 8.356 12.045 1.00 88.88 191 ILE A CA 1
ATOM 1550 C C . ILE A 1 191 ? -7.828 7.161 13.001 1.00 88.88 191 ILE A C 1
ATOM 1552 O O . ILE A 1 191 ? -8.434 7.258 14.068 1.00 88.88 191 ILE A O 1
ATOM 1556 N N . THR A 1 192 ? -7.177 6.053 12.655 1.00 87.62 192 THR A N 1
ATOM 1557 C CA . THR A 1 192 ? -7.173 4.825 13.460 1.00 87.62 192 THR A CA 1
ATOM 1558 C C . THR A 1 192 ? -6.592 5.048 14.847 1.00 87.62 192 THR A C 1
ATOM 1560 O O . THR A 1 192 ? -7.194 4.625 15.831 1.00 87.62 192 THR A O 1
ATOM 1563 N N . CYS A 1 193 ? -5.478 5.769 14.954 1.00 87.88 193 CYS A N 1
ATOM 1564 C CA . CYS A 1 193 ? -4.857 6.123 16.224 1.00 87.88 193 CYS A CA 1
ATOM 1565 C C . CYS A 1 193 ? -5.800 6.950 17.103 1.00 87.88 193 CYS A C 1
ATOM 1567 O O . CYS A 1 193 ? -5.939 6.652 18.288 1.00 87.88 193 CYS A O 1
ATOM 1569 N N . ILE A 1 194 ? -6.494 7.944 16.537 1.00 89.06 194 ILE A N 1
ATOM 1570 C CA . ILE A 1 194 ? -7.473 8.754 17.281 1.00 89.06 194 ILE A CA 1
ATOM 1571 C C . ILE A 1 194 ? -8.602 7.866 17.822 1.00 89.06 194 ILE A C 1
ATOM 1573 O O . ILE A 1 194 ? -8.927 7.936 19.010 1.00 89.06 194 ILE A O 1
ATOM 1577 N N . PHE A 1 195 ? -9.169 6.990 16.985 1.00 87.88 195 PHE A N 1
ATOM 1578 C CA . PHE A 1 195 ? -10.219 6.054 17.402 1.00 87.88 195 PHE A CA 1
ATOM 1579 C C . PHE A 1 195 ? -9.736 5.052 18.451 1.00 87.88 195 PHE A C 1
ATOM 1581 O O . PHE A 1 195 ? -10.465 4.746 19.398 1.00 87.88 195 PHE A O 1
ATOM 1588 N N . PHE A 1 196 ? -8.514 4.551 18.304 1.00 85.62 196 PHE A N 1
ATOM 1589 C CA . PHE A 1 196 ? -7.908 3.607 19.230 1.00 85.62 196 PHE A CA 1
ATOM 1590 C C . PHE A 1 196 ? -7.668 4.249 20.599 1.00 85.62 196 PHE A C 1
ATOM 1592 O O . PHE A 1 196 ? -8.117 3.705 21.607 1.00 85.62 196 PHE A O 1
ATOM 1599 N N . ILE A 1 197 ? -7.065 5.444 20.644 1.00 87.75 197 ILE A N 1
ATOM 1600 C CA . ILE A 1 197 ? -6.862 6.211 21.884 1.00 87.75 197 ILE A CA 1
ATOM 1601 C C . ILE A 1 197 ? -8.205 6.520 22.544 1.00 87.75 197 ILE A C 1
ATOM 1603 O O . ILE A 1 197 ? -8.363 6.286 23.742 1.00 87.75 197 ILE A O 1
ATOM 1607 N N . TYR A 1 198 ? -9.191 6.993 21.775 1.00 87.31 198 TYR A N 1
ATOM 1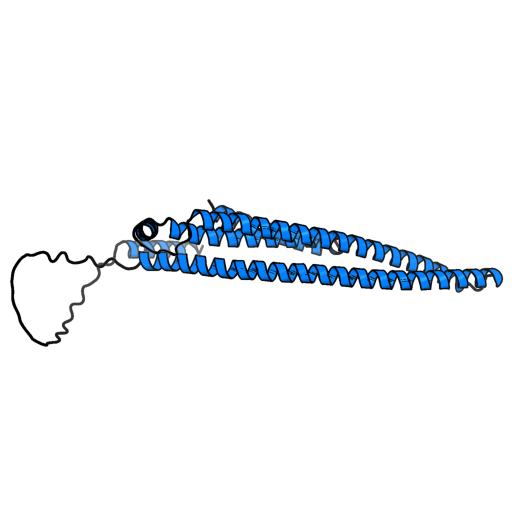608 C CA . TYR A 1 198 ? -10.532 7.249 22.295 1.00 87.31 198 TYR A CA 1
ATOM 1609 C C . TYR A 1 198 ? -11.137 5.987 22.915 1.00 87.31 198 TYR A C 1
ATOM 1611 O O . TYR A 1 198 ? -11.622 6.025 24.044 1.00 87.31 198 TYR A O 1
ATOM 1619 N N . SER A 1 199 ? -11.070 4.856 22.211 1.00 84.94 199 SER A N 1
ATOM 1620 C CA . SER A 1 199 ? -11.640 3.585 22.666 1.00 84.94 199 SER A CA 1
ATOM 1621 C C . SER A 1 199 ? -10.933 3.052 23.914 1.00 84.94 199 SER A C 1
ATOM 1623 O O . SER A 1 199 ? -11.605 2.619 24.851 1.00 84.94 199 SER A O 1
ATOM 1625 N N . LEU A 1 200 ? -9.602 3.153 23.975 1.00 82.94 200 LEU A N 1
ATOM 1626 C CA . LEU A 1 200 ? -8.807 2.795 25.150 1.00 82.94 200 LEU A CA 1
ATOM 1627 C C . LEU A 1 200 ? -9.122 3.683 26.349 1.00 82.94 200 LEU A C 1
ATOM 1629 O O . LEU A 1 200 ? -9.368 3.171 27.438 1.00 82.94 200 LEU A O 1
ATOM 1633 N N . TRP A 1 201 ? -9.163 5.002 26.163 1.00 85.75 201 TRP A N 1
ATOM 1634 C CA . TRP A 1 201 ? -9.528 5.938 27.225 1.00 85.75 201 TRP A CA 1
ATOM 1635 C C . TRP A 1 201 ? -10.934 5.647 27.753 1.00 85.75 201 TRP A C 1
ATOM 1637 O O . TRP A 1 201 ? -11.194 5.626 28.958 1.00 85.75 201 TRP A O 1
ATOM 1647 N N . SER A 1 202 ? -11.849 5.349 26.831 1.00 80.19 202 SER A N 1
ATOM 1648 C CA . SER A 1 202 ? -13.215 4.949 27.135 1.00 80.19 202 SER A CA 1
ATOM 1649 C C . SER A 1 202 ? -13.247 3.675 27.987 1.00 80.19 202 SER A C 1
ATOM 1651 O O . SER A 1 202 ? -13.944 3.644 29.003 1.00 80.19 202 SER A O 1
ATOM 1653 N N . PHE A 1 203 ? -12.459 2.664 27.633 1.00 80.88 203 PHE A N 1
ATOM 1654 C CA . PHE A 1 203 ? -12.341 1.416 28.383 1.00 80.88 203 PHE A CA 1
ATOM 1655 C C . PHE A 1 203 ? -11.679 1.611 29.758 1.00 80.88 203 PHE A C 1
ATOM 1657 O O . PHE A 1 203 ? -12.224 1.171 30.767 1.00 80.88 203 PHE A O 1
ATOM 1664 N N . LEU A 1 204 ? -10.580 2.364 29.844 1.00 84.38 204 LEU A N 1
ATOM 1665 C CA . LEU A 1 204 ? -9.915 2.699 31.110 1.00 84.38 204 LEU A CA 1
ATOM 1666 C C . LEU A 1 204 ? -10.849 3.444 32.071 1.00 84.38 204 LEU A C 1
ATOM 1668 O O . LEU A 1 204 ? -10.875 3.145 33.264 1.00 84.38 204 LEU A O 1
ATOM 1672 N N . SER A 1 205 ? -11.674 4.363 31.554 1.00 81.56 205 SER A N 1
ATOM 1673 C CA . SER A 1 205 ? -12.672 5.066 32.369 1.00 81.56 205 SER A CA 1
ATOM 1674 C C . SER A 1 205 ? -13.703 4.115 32.990 1.00 81.56 205 SER A C 1
ATOM 1676 O O . SER A 1 205 ? -14.132 4.343 34.120 1.00 81.56 205 SER A O 1
ATOM 1678 N N . LEU A 1 206 ? -14.068 3.034 32.287 1.00 80.38 206 LEU A N 1
ATOM 1679 C CA . LEU A 1 206 ? -14.968 1.999 32.800 1.00 80.38 206 LEU A CA 1
ATOM 1680 C C . LEU A 1 206 ? -14.306 1.212 33.939 1.00 80.38 206 LEU A C 1
ATOM 1682 O O . LEU A 1 206 ? -14.924 1.010 34.986 1.00 80.38 206 LEU A O 1
ATOM 1686 N N . ILE A 1 207 ? -13.051 0.792 33.747 1.00 82.06 207 ILE A N 1
ATOM 1687 C CA . ILE A 1 207 ? -12.289 0.073 34.777 1.00 82.06 207 ILE A CA 1
ATOM 1688 C C . ILE A 1 207 ? -12.191 0.936 36.032 1.00 82.06 207 ILE A C 1
ATOM 1690 O O . ILE A 1 207 ? -12.575 0.479 37.101 1.00 82.06 207 ILE A O 1
ATOM 1694 N N . TYR A 1 208 ? -11.772 2.196 35.890 1.00 82.31 208 TYR A N 1
ATOM 1695 C CA . TYR A 1 208 ? -11.625 3.126 37.011 1.00 82.31 208 TYR A CA 1
ATOM 1696 C C . TYR A 1 208 ? -12.937 3.354 37.779 1.00 82.31 208 TYR A C 1
ATOM 1698 O O . TYR A 1 208 ? -12.938 3.443 39.004 1.00 82.31 208 TYR A O 1
ATOM 1706 N N . GLN A 1 209 ? -14.075 3.429 37.080 1.00 77.56 209 GLN A N 1
ATOM 1707 C CA . GLN A 1 209 ? -15.387 3.519 37.731 1.00 77.56 209 GLN A CA 1
ATOM 1708 C C . GLN A 1 209 ? -15.770 2.229 38.467 1.00 77.56 209 GLN A C 1
ATOM 1710 O O . GLN A 1 209 ? -16.443 2.298 39.492 1.00 77.56 209 GLN A O 1
ATOM 1715 N N . SER A 1 210 ? -15.326 1.073 37.973 1.00 71.12 210 SER A N 1
ATOM 1716 C CA . SER A 1 210 ? -15.609 -0.233 38.577 1.00 71.12 210 SER A CA 1
ATOM 1717 C C . SER A 1 210 ? -14.756 -0.514 39.821 1.00 71.12 210 SER A C 1
ATOM 1719 O O . SER A 1 210 ? -15.195 -1.256 40.693 1.00 71.12 210 SER A O 1
ATOM 1721 N N . THR A 1 211 ? -13.565 0.089 39.936 1.00 68.44 211 THR A N 1
ATOM 1722 C CA . THR A 1 211 ? -12.669 -0.055 41.101 1.00 68.44 211 THR A CA 1
ATOM 1723 C C . THR A 1 211 ? -12.931 0.927 42.239 1.00 68.44 211 THR A C 1
ATOM 1725 O O . THR A 1 211 ? -12.343 0.760 43.307 1.00 68.44 211 THR A O 1
ATOM 1728 N N . LYS A 1 212 ? -13.799 1.937 42.075 1.00 63.47 212 LYS A N 1
ATOM 1729 C CA . LYS A 1 212 ? -14.171 2.799 43.207 1.00 63.47 212 LYS A CA 1
ATOM 1730 C C . LYS A 1 212 ? -14.981 1.981 44.221 1.00 63.47 212 LYS A C 1
ATOM 1732 O O . LYS A 1 212 ? -16.054 1.492 43.859 1.00 63.47 212 LYS A O 1
ATOM 1737 N N . PRO A 1 213 ? -14.519 1.842 45.480 1.00 48.03 213 PRO A N 1
ATOM 1738 C CA . PRO A 1 213 ? -15.293 1.157 46.500 1.00 48.03 213 PRO A CA 1
ATOM 1739 C C . PRO A 1 213 ? -16.619 1.896 46.663 1.00 48.03 213 PRO A C 1
ATOM 1741 O O . PRO A 1 213 ? -16.650 3.104 46.913 1.00 48.03 213 PRO A O 1
ATOM 1744 N N . LYS A 1 214 ? -17.731 1.177 46.483 1.00 49.59 214 LYS A N 1
ATOM 1745 C CA . LYS A 1 214 ? -19.041 1.675 46.892 1.00 49.59 214 LYS A CA 1
ATOM 1746 C C . LYS A 1 214 ? -18.983 1.812 48.408 1.00 49.59 214 LYS A C 1
ATOM 1748 O O . LYS A 1 214 ? -19.150 0.820 49.108 1.00 49.59 214 LYS A O 1
ATOM 1753 N N . ILE A 1 215 ? -18.720 3.018 48.906 1.00 47.56 215 ILE A N 1
ATOM 1754 C CA . ILE A 1 215 ? -19.003 3.349 50.301 1.00 47.56 215 ILE A CA 1
ATOM 1755 C C . ILE A 1 215 ? -20.499 3.054 50.468 1.00 47.56 215 ILE A C 1
ATOM 1757 O O . ILE A 1 215 ? -21.299 3.646 49.729 1.00 47.56 215 ILE A O 1
ATOM 1761 N N . PRO A 1 216 ? -20.897 2.092 51.319 1.00 41.38 216 PRO A N 1
ATOM 1762 C CA . PRO A 1 216 ? -22.306 1.859 51.566 1.00 41.38 216 PRO A CA 1
ATOM 1763 C C . PRO A 1 216 ? -22.873 3.175 52.091 1.00 41.38 216 PRO A C 1
ATOM 1765 O O . PRO A 1 216 ? -22.394 3.717 53.085 1.00 41.38 216 PRO A O 1
ATOM 1768 N N . LYS A 1 217 ? -23.851 3.736 51.376 1.00 43.06 217 LYS A N 1
ATOM 1769 C CA . LYS A 1 217 ? -24.647 4.831 51.922 1.00 43.06 217 LYS A CA 1
ATOM 1770 C C . LYS A 1 217 ? -25.301 4.273 53.181 1.00 43.06 217 LYS A C 1
ATOM 1772 O O . LYS A 1 217 ? -26.138 3.378 53.058 1.00 43.06 217 LYS A O 1
ATOM 1777 N N . SER A 1 218 ? -24.868 4.754 54.349 1.00 38.75 218 SER A N 1
ATOM 1778 C CA . SER A 1 218 ? -25.565 4.509 55.609 1.00 38.75 218 SER A CA 1
ATOM 1779 C C . SER A 1 218 ? -27.029 4.844 55.380 1.00 38.75 218 SER A C 1
ATOM 1781 O O . SER A 1 218 ? -27.370 5.943 54.937 1.00 38.75 218 SER A O 1
ATOM 1783 N N . SER A 1 219 ? -27.873 3.843 55.577 1.00 41.75 219 SER A N 1
ATOM 1784 C CA . SER A 1 219 ? -29.316 3.984 55.592 1.00 41.75 219 SER A CA 1
ATOM 1785 C C . SER A 1 219 ? -29.701 4.677 56.898 1.00 41.75 219 SER A C 1
ATOM 1787 O O . SER A 1 219 ? -30.206 4.031 57.813 1.00 41.75 219 SER A O 1
ATOM 1789 N N . ASP A 1 220 ? -29.487 5.986 56.985 1.00 43.12 220 ASP A N 1
ATOM 1790 C CA . ASP A 1 220 ? -30.070 6.790 58.056 1.00 43.12 220 ASP A CA 1
ATOM 1791 C C . ASP A 1 220 ? -31.494 7.163 57.640 1.00 43.12 220 ASP A C 1
ATOM 1793 O O . ASP A 1 220 ? -31.762 8.233 57.104 1.00 43.12 220 ASP A O 1
ATOM 1797 N N . ASN A 1 221 ? -32.411 6.223 57.863 1.00 39.88 221 ASN A N 1
ATOM 1798 C CA . ASN A 1 221 ? -33.840 6.489 57.951 1.00 39.88 221 ASN A CA 1
ATOM 1799 C C . ASN A 1 221 ? -34.304 6.055 59.345 1.00 39.88 221 ASN A C 1
ATOM 1801 O O . ASN A 1 221 ? -34.878 4.981 59.514 1.00 39.88 221 ASN A O 1
ATOM 1805 N N . ILE A 1 222 ? -34.052 6.899 60.347 1.00 39.09 222 ILE A N 1
ATOM 1806 C CA . ILE A 1 222 ? -34.854 6.924 61.574 1.00 39.09 222 ILE A CA 1
ATOM 1807 C C . ILE A 1 222 ? -35.705 8.197 61.492 1.00 39.09 222 ILE A C 1
ATOM 1809 O O . ILE A 1 222 ? -35.144 9.294 61.446 1.00 39.09 222 ILE A O 1
ATOM 1813 N N . PRO A 1 223 ? -37.042 8.096 61.418 1.00 36.16 223 PRO A N 1
ATOM 1814 C CA . PRO A 1 223 ? -37.888 9.270 61.348 1.00 36.16 223 PRO A CA 1
ATOM 1815 C C . PRO A 1 223 ? -38.022 9.900 62.737 1.00 36.16 223 PRO A C 1
ATOM 1817 O O . PRO A 1 223 ? -38.542 9.286 63.664 1.00 36.16 223 PRO A O 1
ATOM 1820 N N . GLY A 1 224 ? -37.610 11.164 62.829 1.00 43.19 224 GLY A N 1
ATOM 1821 C CA . GLY A 1 224 ? -38.108 12.105 63.827 1.00 43.19 224 GLY A CA 1
ATOM 1822 C C . GLY A 1 224 ? -37.236 12.288 65.060 1.00 43.19 224 GLY A C 1
ATOM 1823 O O . GLY A 1 224 ? -37.524 11.697 66.086 1.00 43.19 224 GLY A O 1
ATOM 1824 N N . VAL A 1 225 ? -36.282 13.221 64.990 1.00 31.70 225 VAL A N 1
ATOM 1825 C CA . VAL A 1 225 ? -35.940 14.125 66.101 1.00 31.70 225 VAL A CA 1
ATOM 1826 C C . VAL A 1 225 ? -35.423 15.440 65.496 1.00 31.70 225 VAL A C 1
ATOM 1828 O O . VAL A 1 225 ? -34.381 15.470 64.848 1.00 31.70 225 VAL A O 1
ATOM 1831 N N . ASN A 1 226 ? -36.158 16.534 65.709 1.00 38.84 226 ASN A N 1
ATOM 1832 C CA . ASN A 1 226 ? -35.656 17.895 65.518 1.00 38.84 226 ASN A CA 1
ATOM 1833 C C . ASN A 1 226 ? -34.684 18.220 66.658 1.00 38.84 226 ASN A C 1
ATOM 1835 O O . ASN A 1 226 ? -35.131 18.349 67.795 1.00 38.84 226 ASN A O 1
ATOM 1839 N N . VAL A 1 227 ? -33.401 18.434 66.362 1.00 33.06 227 VAL A N 1
ATOM 1840 C CA . VAL A 1 227 ? -32.512 19.225 67.227 1.00 33.06 227 VAL A CA 1
ATOM 1841 C C . VAL A 1 227 ? -31.635 20.122 66.359 1.00 33.06 227 VAL A C 1
ATOM 1843 O O . VAL A 1 227 ? -30.750 19.677 65.635 1.00 33.06 227 VAL A O 1
ATOM 1846 N N . THR A 1 228 ? -31.903 21.417 66.455 1.00 39.53 228 THR A N 1
ATOM 1847 C CA . THR A 1 228 ? -30.984 22.510 66.146 1.00 39.53 228 THR A CA 1
ATOM 1848 C C . THR A 1 228 ? -29.820 22.477 67.134 1.00 39.53 228 THR A C 1
ATOM 1850 O O . THR A 1 228 ? -30.057 22.587 68.334 1.00 39.53 228 THR A O 1
ATOM 1853 N N . GLN A 1 229 ? -28.570 22.431 66.662 1.00 33.44 229 GLN A N 1
ATOM 1854 C CA . GLN A 1 229 ? -27.446 22.970 67.433 1.00 33.44 229 GLN A CA 1
ATOM 1855 C C . GLN A 1 229 ? -26.250 23.355 66.550 1.00 33.44 229 GLN A C 1
ATOM 1857 O O . GLN A 1 229 ? -25.680 22.544 65.826 1.00 33.44 229 GLN A O 1
ATOM 1862 N N . ASN A 1 230 ? -25.901 24.640 66.646 1.00 31.62 230 ASN A N 1
ATOM 1863 C CA . ASN A 1 230 ? -24.607 25.225 66.311 1.00 31.62 230 ASN A CA 1
ATOM 1864 C C . ASN A 1 230 ? -23.471 24.520 67.068 1.00 31.62 230 ASN A C 1
ATOM 1866 O O . ASN A 1 230 ? -23.658 24.160 68.228 1.00 31.62 230 ASN A O 1
ATOM 1870 N N . GLY A 1 231 ? -22.263 24.496 66.495 1.00 29.75 231 GLY A N 1
ATOM 1871 C CA . GLY A 1 231 ? -21.044 24.366 67.301 1.00 29.75 231 GLY A CA 1
ATOM 1872 C C . GLY A 1 231 ? -19.880 23.639 66.640 1.00 29.75 231 GLY A C 1
ATOM 1873 O O . GLY A 1 231 ? -19.903 22.430 66.458 1.00 29.75 231 GLY A O 1
ATOM 1874 N N . SER A 1 232 ? -18.834 24.411 66.353 1.00 34.16 232 SER A N 1
ATOM 1875 C CA . SER A 1 232 ? -17.434 24.003 66.198 1.00 34.16 232 SER A CA 1
ATOM 1876 C C . SER A 1 232 ? -16.988 22.911 67.183 1.00 34.16 232 SER A C 1
ATOM 1878 O O . SER A 1 232 ? -17.169 23.092 68.381 1.00 34.16 232 SER A O 1
ATOM 1880 N N . SER A 1 233 ? -16.269 21.888 66.708 1.00 28.25 233 SER A N 1
ATOM 1881 C CA . SER A 1 233 ? -14.965 21.489 67.269 1.00 28.25 233 SER A CA 1
ATOM 1882 C C . SER A 1 233 ? -14.358 20.349 66.454 1.00 28.25 233 SER A C 1
ATOM 1884 O O . SER A 1 233 ? -14.976 19.304 66.259 1.00 28.25 233 SER A O 1
ATOM 1886 N N . CYS A 1 234 ? -13.106 20.531 66.038 1.00 34.31 234 CYS A N 1
ATOM 1887 C CA . CYS A 1 234 ? -12.206 19.427 65.734 1.00 34.31 234 CYS A CA 1
ATOM 1888 C C . CYS A 1 234 ? -12.133 18.478 66.936 1.00 34.31 234 CYS A C 1
ATOM 1890 O O . CYS A 1 234 ? -12.025 18.938 68.071 1.00 34.31 234 CYS A O 1
ATOM 1892 N N . ASN A 1 235 ? -12.121 17.173 66.672 1.00 29.78 235 ASN A N 1
ATOM 1893 C CA . ASN A 1 235 ? -11.467 16.202 67.537 1.00 29.78 235 ASN A CA 1
ATOM 1894 C C . ASN A 1 235 ? -10.867 15.095 66.669 1.00 29.78 235 ASN A C 1
ATOM 1896 O O . ASN A 1 235 ? -11.544 14.198 66.172 1.00 29.78 235 ASN A O 1
ATOM 1900 N N . THR A 1 236 ? -9.561 15.219 66.473 1.00 41.88 236 THR A N 1
ATOM 1901 C CA . THR A 1 236 ? -8.635 14.136 66.170 1.00 41.88 236 THR A CA 1
ATOM 1902 C C . THR A 1 236 ? -8.608 13.183 67.357 1.00 41.88 236 THR A C 1
ATOM 1904 O O . THR A 1 236 ? -8.223 13.608 68.439 1.00 41.88 236 THR A O 1
ATOM 1907 N N . ASN A 1 237 ? -8.964 11.915 67.158 1.00 28.70 237 ASN A N 1
ATOM 1908 C CA . ASN A 1 237 ? -8.426 10.823 67.962 1.00 28.70 237 ASN A CA 1
ATOM 1909 C C . ASN A 1 237 ? -8.304 9.558 67.112 1.00 28.70 237 ASN A C 1
ATOM 1911 O O . ASN A 1 237 ? -9.248 9.106 66.468 1.00 28.70 237 ASN A O 1
ATOM 1915 N N . PHE A 1 238 ? -7.074 9.057 67.105 1.00 38.84 238 PHE A N 1
ATOM 1916 C CA . PHE A 1 238 ? -6.603 7.812 66.526 1.00 38.84 238 PHE A CA 1
ATOM 1917 C C . PHE A 1 238 ? -7.375 6.610 67.087 1.00 38.84 238 PHE A C 1
ATOM 1919 O O . PHE A 1 238 ? -7.570 6.490 68.295 1.00 38.84 238 PHE A O 1
ATOM 1926 N N . THR A 1 239 ? -7.715 5.659 66.224 1.00 30.62 239 THR A N 1
ATOM 1927 C CA . THR A 1 239 ? -7.731 4.241 66.598 1.00 30.62 239 THR A CA 1
ATOM 1928 C C . THR A 1 239 ? -7.279 3.460 65.376 1.00 30.62 239 THR A C 1
ATOM 1930 O O . THR A 1 239 ? -7.983 3.337 64.376 1.00 30.62 239 THR A O 1
ATOM 1933 N N . GLU A 1 240 ? -6.023 3.040 65.438 1.00 37.31 240 GLU A N 1
ATOM 1934 C CA . GLU A 1 240 ? -5.371 2.145 64.498 1.00 37.31 240 GLU A CA 1
ATOM 1935 C C . GLU A 1 240 ? -6.090 0.794 64.569 1.00 37.31 240 GLU A C 1
ATOM 1937 O O . GLU A 1 240 ? -5.923 0.025 65.510 1.00 37.31 240 GLU A O 1
ATOM 1942 N N . ALA A 1 241 ? -6.988 0.552 63.615 1.00 33.69 241 ALA A N 1
ATOM 1943 C CA . ALA A 1 241 ? -7.618 -0.744 63.444 1.00 33.69 241 ALA A CA 1
ATOM 1944 C C . ALA A 1 241 ? -6.661 -1.632 62.641 1.00 33.69 241 ALA A C 1
ATOM 1946 O O . ALA A 1 241 ? -6.454 -1.413 61.444 1.00 33.69 241 ALA A O 1
ATOM 1947 N N . GLU A 1 242 ? -6.077 -2.624 63.313 1.00 33.47 242 GLU A N 1
ATOM 1948 C CA . GLU A 1 242 ? -5.391 -3.745 62.679 1.00 33.47 242 GLU A CA 1
ATOM 1949 C C . GLU A 1 242 ? -6.292 -4.350 61.598 1.00 33.47 242 GLU A C 1
ATOM 1951 O O . GLU A 1 242 ? -7.364 -4.897 61.859 1.00 33.47 242 GLU A O 1
ATOM 1956 N N . ILE A 1 243 ? -5.852 -4.233 60.347 1.00 40.06 243 ILE A N 1
ATOM 1957 C CA . ILE A 1 243 ? -6.476 -4.913 59.219 1.00 40.06 243 ILE A CA 1
ATOM 1958 C C . ILE A 1 243 ? -6.132 -6.401 59.361 1.00 40.06 243 ILE A C 1
ATOM 1960 O O . ILE A 1 243 ? -4.945 -6.739 59.304 1.00 40.06 243 ILE A O 1
ATOM 1964 N N . PRO A 1 244 ? -7.114 -7.314 59.473 1.00 38.84 244 PRO A N 1
ATOM 1965 C CA . PRO A 1 244 ? -6.823 -8.733 59.410 1.00 38.84 244 PRO A CA 1
ATOM 1966 C C . PRO A 1 244 ? -6.290 -9.035 58.009 1.00 38.84 244 PRO A C 1
ATOM 1968 O O . PRO A 1 244 ? -6.962 -8.838 56.991 1.00 38.84 244 PRO A O 1
ATOM 1971 N N . ILE A 1 245 ? -5.032 -9.466 57.954 1.00 42.97 245 ILE A N 1
ATOM 1972 C CA . ILE A 1 245 ? -4.378 -9.905 56.728 1.00 42.97 245 ILE A CA 1
ATOM 1973 C C . ILE A 1 245 ? -5.184 -11.089 56.192 1.00 42.97 245 ILE A C 1
ATOM 1975 O O . ILE A 1 245 ? -5.207 -12.171 56.768 1.00 42.97 245 ILE A O 1
ATOM 1979 N N . SER A 1 246 ? -5.887 -10.848 55.086 1.00 46.78 246 SER A N 1
ATOM 1980 C CA . SER A 1 246 ? -6.671 -11.852 54.375 1.00 46.78 246 SER A CA 1
ATOM 1981 C C . SER A 1 246 ? -5.809 -13.082 54.026 1.00 46.78 246 SER A C 1
ATOM 1983 O O . SER A 1 246 ? -4.685 -12.905 53.538 1.00 46.78 246 SER A O 1
ATOM 1985 N N . PRO A 1 247 ? -6.338 -14.317 54.169 1.00 51.16 247 PRO A N 1
ATOM 1986 C CA . PRO A 1 247 ? -5.627 -15.570 53.875 1.00 51.16 247 PRO A CA 1
ATOM 1987 C C . PRO A 1 247 ? -5.110 -15.691 52.427 1.00 51.16 247 PRO A C 1
ATOM 1989 O O . PRO A 1 247 ? -4.288 -16.554 52.128 1.00 51.16 247 PRO A O 1
ATOM 1992 N N . GLN A 1 248 ? -5.500 -14.790 51.515 1.00 46.47 248 GLN A N 1
ATOM 1993 C CA . GLN A 1 248 ? -4.918 -14.726 50.172 1.00 46.47 248 GLN A CA 1
ATOM 1994 C C . GLN A 1 248 ? -3.468 -14.223 50.127 1.00 46.47 248 GLN A C 1
ATOM 1996 O O . GLN A 1 248 ? -2.739 -14.580 49.199 1.00 46.47 248 GLN A O 1
ATOM 2001 N N . LYS A 1 249 ? -3.021 -13.408 51.094 1.00 48.31 249 LYS A N 1
ATOM 2002 C CA . LYS A 1 249 ? -1.647 -12.872 51.088 1.00 48.31 249 LYS A CA 1
ATOM 2003 C C . LYS A 1 249 ? -0.607 -13.924 51.482 1.00 48.31 249 LYS A C 1
ATOM 2005 O O . LYS A 1 249 ? 0.488 -13.914 50.921 1.00 48.31 249 LYS A O 1
ATOM 2010 N N . GLU A 1 250 ? -0.951 -14.851 52.375 1.00 50.94 250 GLU A N 1
ATOM 2011 C CA . GLU A 1 250 ? -0.076 -15.984 52.708 1.00 50.94 250 GLU A CA 1
ATOM 2012 C C . GLU A 1 250 ? -0.009 -17.004 51.571 1.00 50.94 250 GLU A C 1
ATOM 2014 O O . GLU A 1 250 ? 1.079 -17.440 51.198 1.00 50.94 250 GLU A O 1
ATOM 2019 N N . MET A 1 251 ? -1.140 -17.275 50.915 1.00 50.88 251 MET A N 1
ATOM 2020 C CA . MET A 1 251 ? -1.192 -18.200 49.781 1.00 50.88 251 MET A CA 1
ATOM 2021 C C . MET A 1 251 ? -0.374 -17.701 48.570 1.00 50.88 251 MET A C 1
ATOM 2023 O O . MET A 1 251 ? 0.206 -18.498 47.830 1.00 50.88 251 MET A O 1
ATOM 2027 N N . MET A 1 252 ? -0.266 -16.377 48.384 1.00 50.03 252 MET A N 1
ATOM 2028 C CA . MET A 1 252 ? 0.599 -15.777 47.359 1.00 50.03 252 MET A CA 1
ATOM 2029 C C . MET A 1 252 ? 2.088 -15.835 47.727 1.00 50.03 252 MET A C 1
ATOM 2031 O O . MET A 1 252 ? 2.910 -16.073 46.846 1.00 50.03 252 MET A O 1
ATOM 2035 N N . LYS A 1 253 ? 2.448 -15.678 49.009 1.00 62.94 253 LYS A N 1
ATOM 2036 C CA . LYS A 1 253 ? 3.840 -15.844 49.466 1.00 62.94 253 LYS A CA 1
ATOM 2037 C C . LYS A 1 253 ? 4.313 -17.293 49.335 1.00 62.94 253 LYS A C 1
ATOM 2039 O O . LYS A 1 253 ? 5.438 -17.518 48.897 1.00 62.94 253 LYS A O 1
ATOM 2044 N N . GLN A 1 254 ? 3.447 -18.261 49.632 1.00 61.25 254 GLN A N 1
ATOM 2045 C CA . GLN A 1 254 ? 3.778 -19.683 49.534 1.00 61.25 254 GLN A CA 1
ATOM 2046 C C . GLN A 1 254 ? 4.003 -20.118 48.076 1.00 61.25 254 GLN A C 1
ATOM 2048 O O . GLN A 1 254 ? 5.026 -20.728 47.771 1.00 61.25 254 GLN A O 1
ATOM 2053 N N . LYS A 1 255 ? 3.144 -19.681 47.140 1.00 63.25 255 LYS A N 1
ATOM 2054 C CA . LYS A 1 255 ? 3.344 -19.934 45.699 1.00 63.25 255 LYS A CA 1
ATOM 2055 C C . LYS A 1 255 ? 4.576 -19.239 45.118 1.00 63.25 255 LYS A C 1
ATOM 2057 O O . LYS A 1 255 ? 5.190 -19.759 44.192 1.00 63.25 255 LYS A O 1
ATOM 2062 N N . PHE A 1 256 ? 4.952 -18.074 45.646 1.00 56.78 256 PHE A N 1
ATOM 2063 C CA . PHE A 1 256 ? 6.152 -17.366 45.193 1.00 56.78 256 PHE A CA 1
ATOM 2064 C C . PHE A 1 256 ? 7.442 -18.028 45.710 1.00 56.78 256 PHE A C 1
ATOM 2066 O O . PHE A 1 256 ? 8.430 -18.089 44.985 1.00 56.78 256 PHE A O 1
ATOM 2073 N N . SER A 1 257 ? 7.411 -18.597 46.922 1.00 61.81 257 SER A N 1
ATOM 2074 C CA . SER A 1 257 ? 8.504 -19.401 47.489 1.00 61.81 257 SER A CA 1
ATOM 2075 C C . SER A 1 257 ? 8.747 -20.691 46.696 1.00 61.81 257 SER A C 1
ATOM 2077 O O . SER A 1 257 ? 9.893 -21.018 46.388 1.00 61.81 257 SER A O 1
ATOM 2079 N N . GLU A 1 258 ? 7.683 -21.403 46.310 1.00 62.50 258 GLU A N 1
ATOM 2080 C CA . GLU A 1 258 ? 7.786 -22.610 45.473 1.00 62.50 258 GLU A CA 1
ATOM 2081 C C . GLU A 1 258 ? 8.340 -22.299 44.074 1.00 62.50 258 GLU A C 1
ATOM 2083 O O . GLU A 1 258 ? 9.141 -23.063 43.536 1.00 62.50 258 GLU A O 1
ATOM 2088 N N . PHE A 1 259 ? 7.991 -21.141 43.504 1.00 59.31 259 PHE A N 1
ATOM 2089 C CA . PHE A 1 259 ? 8.480 -20.730 42.186 1.00 59.31 259 PHE A CA 1
ATOM 2090 C C . PHE A 1 259 ? 9.978 -20.378 42.176 1.00 59.31 259 PHE A C 1
ATOM 2092 O O . PHE A 1 259 ? 10.652 -20.579 41.167 1.00 59.31 259 PHE A O 1
ATOM 2099 N N . ILE A 1 260 ? 10.520 -19.874 43.291 1.00 64.25 260 ILE A N 1
ATOM 2100 C CA . ILE A 1 260 ? 11.956 -19.578 43.415 1.00 64.25 260 ILE A CA 1
ATOM 2101 C C . ILE A 1 260 ? 12.760 -20.868 43.624 1.00 64.25 260 ILE A C 1
ATOM 2103 O O . ILE A 1 260 ? 13.816 -21.022 43.014 1.00 64.25 260 ILE A O 1
ATOM 2107 N N . SER A 1 261 ? 12.241 -21.828 44.398 1.00 57.56 261 SER A N 1
ATOM 2108 C CA . SER A 1 261 ? 12.924 -23.109 44.634 1.00 57.56 261 SER A CA 1
ATOM 2109 C C . SER A 1 261 ? 12.957 -24.032 43.407 1.00 57.56 261 SER A C 1
ATOM 2111 O O . SER A 1 261 ? 13.845 -24.873 43.309 1.00 57.56 261 SER A O 1
ATOM 2113 N N . ALA A 1 262 ? 12.025 -23.882 42.461 1.00 55.31 262 ALA A N 1
ATOM 2114 C CA . ALA A 1 262 ? 11.983 -24.669 41.223 1.00 55.31 262 ALA A CA 1
ATOM 2115 C C . ALA A 1 262 ? 12.929 -24.153 40.118 1.00 55.31 262 ALA A C 1
ATOM 2117 O O . ALA A 1 262 ? 13.012 -24.753 39.050 1.00 55.31 262 ALA A O 1
ATOM 2118 N N . ARG A 1 263 ? 13.623 -23.029 40.348 1.00 50.06 263 ARG A N 1
ATOM 2119 C CA . ARG A 1 263 ? 14.499 -22.376 39.360 1.00 50.06 263 ARG A CA 1
ATOM 2120 C C . ARG A 1 263 ? 15.996 -22.534 39.647 1.00 50.06 263 ARG A C 1
ATOM 2122 O O . ARG A 1 263 ? 16.800 -21.959 38.919 1.00 50.06 263 ARG A O 1
ATOM 2129 N N . SER A 1 264 ? 16.360 -23.272 40.697 1.00 51.56 264 SER A N 1
ATOM 2130 C CA . SER A 1 264 ? 17.747 -23.509 41.129 1.00 51.56 264 SER A CA 1
ATOM 2131 C C . SER A 1 264 ? 18.192 -24.978 41.029 1.00 51.56 264 SER A C 1
ATOM 2133 O O . SER A 1 264 ? 19.095 -25.380 41.759 1.00 51.56 264 SER A O 1
ATOM 2135 N N . LEU A 1 265 ? 17.565 -25.767 40.152 1.00 44.75 265 LEU A N 1
ATOM 2136 C CA . LEU A 1 265 ? 18.012 -27.103 39.737 1.00 44.75 265 LEU A CA 1
ATOM 2137 C C . LEU A 1 265 ? 18.210 -27.127 38.222 1.00 44.75 265 LEU A C 1
ATOM 2139 O O . LEU A 1 265 ? 17.319 -26.597 37.519 1.00 44.75 265 LEU A O 1
#

Secondary structure (DSSP, 8-state):
-HHHHHHHHHHHHHHHHHHHHHHHHH-HHHHHSSHHHHHHHHHHHHHHHHHHHHHHHHHHHHHTSHHHHHHHHH---TTPPPHHHHHHHHHHHHHHHHHHHHHHHHHHHHHHHHHHHHHHHHHHHHHHHHHHHHHHT-TT--HHHHHHHHHHHHHHHHHHHHHHHHHHHHHHHHHHHHHHHHHHHHHHHHHHHHHHHHHHHHHHHHHHHHHS----------------------------------THHHHHHHHHHHHHHTT--

Foldseek 3Di:
DLLVLLVVLLVVLVVLVVVLVVCVVPDPVSVLAPVSVVSVLSSLLSNLLSLLSLLLVLQVCQCPVPVNVVVVVVDPPVPDDDPVVVVCCSVVLSVVLSVVLVVLSVVLNVLSVVLVVLVVVLVVLVVVLVVLVVVLPDPVDDPVVNVVSVVVNVVSVVVSVVSVVVSVVSVVVSVVSVVVSVVSVVVSVVVSVVSSVVSVVSNVVVVVVVPDPPPPPPPPPDDDDDDDDDDDDDDDDDDDDPDPDPPVVVVVVVVVVVVVVVVPD

pLDDT: mean 70.71, std 16.42, range [28.25, 91.5]

Organism: Phakopsora pachyrhizi (NCBI:txid170000)

Radius of gyration: 36.07 Å; chains: 1; bounding box: 78×52×115 Å

Sequence (265 aa):
MLMAISQFLGSTSTLFYIWMLHNSRSDTEYRAKSKPIMFISLMCDFEFLAYWVMAWNSLYTKLYSGASYATYLSSKRKCALPPSFYNLIFILFPIISISMDSYYLKLLLSSMSKHTNSWFDLLNDLKSSSITWEALMDPSISRAKHATLIGKFLSDANHSKDLTLVLLQNLNTVIRRFRHLCISWAIVLLITCIFFIYSLWSFLSLIYQSTKPKIPKSSDNIPGVNVTQNGSSCNTNFTEAEIPISPQKEMMKQKFSEFISARSL